Protein 3UJC (pdb70)

Foldseek 3Di:
DLLCVCCVPCNPPVNLVLCCLLCHPLDNFFNHPVVLCVLCVPPDDALDFEEEEEQCFLPSNVVVCCVVHVAQYEYEHQHPVRLVNNVVVDDPDPRYHYYHDDLLPDDDAFQAGQEYEYGAHCQLDDPVVLLSNLLRVLRNHHQNHKYKYKHKAFDPPVPDDPVRVVVCVVSNTDHHHQVVSLVSNVVSVWAPKDKDFCLVVSLVSLVVSLVSCVVCVVVVCVVDNVVSSVVVNVVSVVSNVCSVVRRIIMMIIMTGSD

Organism: Plasmodium falciparum (isolate 3D7) (NCBI:txid36329)

CATH classification: 3.40.50.150

B-factor: mean 16.26, std 9.59, range [6.17, 52.1]

InterPro domains:
  IPR029063 S-adenosyl-L-methionine-dependent methyltransferase superfamily [G3DSA:3.40.50.150] (1-266)
  IPR029063 S-adenosyl-L-methionine-dependent methyltransferase superfamily [SSF53335] (21-265)
  IPR041698 Methyltransferase domain 25 [PF13649] (59-153)

Radius of gyration: 17.56 Å; Cα contacts (8 Å, |Δi|>4): 506; chains: 1; bounding box: 39×44×43 Å

Sequence (258 aa):
SDKTFLENNQYTDEGVKVYEFIFGENYISSGGLEATKKIILSDIELNENSKVLDIGSSGLGGGCMYINEKYGAHHTHGIIDICSSNIIVNMANERVVSSGNNKIIFEANDILTKEFPENNFDLIYSRDAILALLSLENKNNKKLFQKCYKKWLKPTGTLLIITDYCATEKENWDDEFKEYVKQRKYTLITVEEEYADILTTACNNFKNVVSSKDLSDYWNQQLLEVEHKYLHENKEEFLKKLFSEKKFISSLDDGWSSRKIKKDSKRKMMQRWGYFKATKN

Structure (mmCIF, N/CA/C/O backbone):
data_3UJC
#
_entry.id   3UJC
#
_cell.length_a   89.302
_cell.length_b   44.193
_cell.length_c   76.949
_cell.angle_alpha   90.00
_cell.angle_beta   108.80
_cell.angle_gamma   90.00
#
_symmetry.space_group_name_H-M   'C 1 2 1'
#
loop_
_entity.id
_entity.type
_entity.pdbx_description
1 polymer 'Phosphoethanolamine N-methyltransferase'
2 non-polymer PHOSPHOCHOLINE
3 water water
#
loop_
_atom_site.group_PDB
_atom_site.id
_atom_site.type_symbol
_atom_site.label_atom_id
_atom_site.label_alt_id
_atom_site.label_comp_id
_atom_site.label_asym_id
_atom_site.label_entity_id
_atom_site.label_seq_id
_atom_site.pdbx_PDB_ins_code
_atom_site.Cartn_x
_atom_site.Cartn_y
_atom_site.Cartn_z
_atom_site.occupancy
_atom_site.B_iso_or_equiv
_atom_site.auth_seq_id
_atom_site.auth_comp_id
_atom_site.auth_asym_id
_atom_site.auth_atom_id
_atom_site.pdbx_PDB_model_num
ATOM 1 N N . SER A 1 9 ? 35.182 5.028 20.817 1.00 35.01 9 SER A N 1
ATOM 2 C CA . SER A 1 9 ? 34.980 6.430 21.152 1.00 32.27 9 SER A CA 1
ATOM 3 C C . SER A 1 9 ? 33.507 6.810 21.046 1.00 29.30 9 SER A C 1
ATOM 4 O O . SER A 1 9 ? 32.692 6.057 20.507 1.00 24.85 9 SER A O 1
ATOM 7 N N . ASP A 1 10 ? 33.173 7.990 21.560 1.00 31.96 10 ASP A N 1
ATOM 8 C CA . ASP A 1 10 ? 31.809 8.505 21.494 1.00 28.13 10 ASP A CA 1
ATOM 9 C C . ASP A 1 10 ? 31.424 8.786 20.042 1.00 19.19 10 ASP A C 1
ATOM 10 O O . ASP A 1 10 ? 30.311 8.482 19.605 1.00 17.63 10 ASP A O 1
ATOM 15 N N . LYS A 1 11 ? 32.359 9.374 19.304 1.00 17.30 11 LYS A N 1
ATOM 16 C CA . LYS A 1 11 ? 32.179 9.639 17.886 1.00 18.04 11 LYS A CA 1
ATOM 17 C C . LYS A 1 11 ? 31.782 8.363 17.138 1.00 16.69 11 LYS A C 1
ATOM 18 O O . LYS A 1 11 ? 30.809 8.350 16.377 1.00 16.97 11 LYS A O 1
ATOM 24 N N . THR A 1 12 ? 32.527 7.287 17.368 1.00 16.92 12 THR A N 1
ATOM 25 C CA . THR A 1 12 ? 32.260 6.019 16.699 1.00 17.93 12 THR A CA 1
ATOM 26 C C . THR A 1 12 ? 30.895 5.458 17.097 1.00 16.60 12 THR A C 1
ATOM 27 O O . THR A 1 12 ? 30.137 4.987 16.249 1.00 16.92 12 THR A O 1
ATOM 31 N N . PHE A 1 13 ? 30.587 5.519 18.388 1.00 16.48 13 PHE A N 1
ATOM 32 C CA . PHE A 1 13 ? 29.292 5.073 18.885 1.00 14.83 13 PHE A CA 1
ATOM 33 C C . PHE A 1 13 ? 28.137 5.791 18.185 1.00 13.60 13 PHE A C 1
ATOM 34 O O . PHE A 1 13 ? 27.167 5.162 17.752 1.00 16.15 13 PHE A O 1
ATOM 42 N N . LEU A 1 14 ? 28.240 7.109 18.066 1.00 14.98 14 LEU A N 1
ATOM 43 C CA . LEU A 1 14 ? 27.166 7.888 17.458 1.00 14.68 14 LEU A CA 1
ATOM 44 C C . LEU A 1 14 ? 27.047 7.607 15.955 1.00 14.01 14 LEU A C 1
ATOM 45 O O . LEU A 1 14 ? 25.947 7.397 15.435 1.00 14.27 14 LEU A O 1
ATOM 50 N N . GLU A 1 15 ? 28.181 7.589 15.261 1.00 14.50 15 GLU A N 1
ATOM 51 C CA . GLU A 1 15 ? 28.187 7.398 13.812 1.00 14.55 15 GLU A CA 1
ATOM 52 C C . GLU A 1 15 ? 27.738 6.004 13.388 1.00 15.78 15 GLU A C 1
ATOM 53 O O . GLU A 1 15 ? 27.234 5.820 12.280 1.00 18.58 15 GLU A O 1
ATOM 59 N N . ASN A 1 16 ? 27.925 5.021 14.265 1.00 14.76 16 ASN A N 1
ATOM 60 C CA . ASN A 1 16 ? 27.672 3.626 13.914 1.00 16.80 16 ASN A CA 1
ATOM 61 C C . ASN A 1 16 ? 26.332 3.110 14.400 1.00 14.67 16 ASN A C 1
ATOM 62 O O . ASN A 1 16 ? 25.974 1.957 14.135 1.00 15.32 16 ASN A O 1
ATOM 67 N N . ASN A 1 17 ? 25.593 3.938 15.151 1.00 14.92 17 ASN A N 1
ATOM 68 C CA . ASN A 1 17 ? 24.326 3.532 15.728 1.00 14.15 17 ASN A CA 1
ATOM 69 C C . ASN A 1 17 ? 23.220 4.557 15.483 1.00 12.17 17 ASN A C 1
ATOM 70 O O . ASN A 1 17 ? 22.595 4.519 14.500 1.00 13.39 17 ASN A O 1
ATOM 75 N N . GLN A 1 18 ? 23.028 5.469 16.422 1.00 10.59 18 GLN A N 1
ATOM 76 C CA . GLN A 1 18 ? 21.931 6.422 16.326 1.00 10.64 18 GLN A CA 1
ATOM 77 C C . GLN A 1 18 ? 22.044 7.291 15.075 1.00 9.64 18 GLN A C 1
ATOM 78 O O . GLN A 1 18 ? 21.038 7.619 14.445 1.00 10.66 18 GLN A O 1
ATOM 84 N N . TYR A 1 19 ? 23.268 7.645 14.707 1.00 9.81 19 TYR A N 1
ATOM 85 C CA . TYR A 1 19 ? 23.475 8.590 13.620 1.00 10.38 19 TYR A CA 1
ATOM 86 C C . TYR A 1 19 ? 24.262 8.007 12.455 1.00 11.20 19 TYR A C 1
ATOM 87 O O . TYR A 1 19 ? 25.142 8.662 11.900 1.00 12.45 19 TYR A O 1
ATOM 96 N N . THR A 1 20 ? 23.935 6.774 12.081 1.00 12.18 20 THR A N 1
ATOM 97 C CA . THR A 1 20 ? 24.358 6.274 10.779 1.00 13.47 20 THR A CA 1
ATOM 98 C C . THR A 1 20 ? 23.736 7.185 9.716 1.00 12.44 20 THR A C 1
ATOM 99 O O . THR A 1 20 ? 22.791 7.924 10.001 1.00 11.52 20 THR A O 1
ATOM 103 N N . ASP A 1 21 ? 24.247 7.129 8.490 1.00 13.88 21 ASP A N 1
ATOM 104 C CA . ASP A 1 21 ? 23.663 7.913 7.410 1.00 15.34 21 ASP A CA 1
ATOM 105 C C . ASP A 1 21 ? 22.159 7.679 7.321 1.00 13.47 21 ASP A C 1
ATOM 106 O O . ASP A 1 21 ? 21.378 8.622 7.227 1.00 13.03 21 ASP A O 1
ATOM 111 N N . GLU A 1 22 ? 21.755 6.415 7.343 1.00 13.68 22 GLU A N 1
ATOM 112 C CA . GLU A 1 22 ? 20.341 6.083 7.222 1.00 13.25 22 GLU A CA 1
ATOM 113 C C . GLU A 1 22 ? 19.554 6.591 8.433 1.00 11.87 22 GLU A C 1
ATOM 114 O O . GLU A 1 22 ? 18.443 7.099 8.285 1.00 11.58 22 GLU A O 1
ATOM 120 N N . GLY A 1 23 ? 20.127 6.457 9.629 1.00 10.90 23 GLY A N 1
ATOM 121 C CA . GLY A 1 23 ? 19.458 6.913 10.836 1.00 11.18 23 GLY A CA 1
ATOM 122 C C . GLY A 1 23 ? 19.181 8.401 10.751 1.00 9.77 23 GLY A C 1
ATOM 123 O O . GLY A 1 23 ? 18.105 8.881 11.132 1.00 9.48 23 GLY A O 1
ATOM 124 N N . VAL A 1 24 ? 20.156 9.142 10.233 1.00 10.26 24 VAL A N 1
ATOM 125 C CA . VAL A 1 24 ? 20.007 10.576 10.053 1.00 10.32 24 VAL A CA 1
ATOM 126 C C . VAL A 1 24 ? 18.906 10.893 9.039 1.00 9.95 24 VAL A C 1
ATOM 127 O O . VAL A 1 24 ? 18.086 11.772 9.283 1.00 9.70 24 VAL A O 1
ATOM 131 N N . LYS A 1 25 ? 18.868 10.170 7.917 1.00 9.72 25 LYS A N 1
ATOM 132 C CA . LYS A 1 25 ? 17.822 10.401 6.915 1.00 11.00 25 LYS A CA 1
ATOM 133 C C . LYS A 1 25 ? 16.428 10.072 7.444 1.00 8.87 25 LYS A C 1
ATOM 134 O O . LYS A 1 25 ? 15.462 10.764 7.129 1.00 9.99 25 LYS A O 1
ATOM 140 N N . VAL A 1 26 ? 16.323 9.012 8.237 1.00 9.94 26 VAL A N 1
ATOM 141 C CA . VAL A 1 26 ? 15.051 8.667 8.864 1.00 9.27 26 VAL A CA 1
ATOM 142 C C . VAL A 1 26 ? 14.581 9.797 9.781 1.00 9.73 26 VAL A C 1
ATOM 143 O O . VAL A 1 26 ? 13.430 10.226 9.730 1.00 9.60 26 VAL A O 1
ATOM 147 N N . TYR A 1 27 ? 15.488 10.300 10.606 1.00 9.11 27 TYR A N 1
ATOM 148 C CA . TYR A 1 27 ? 15.148 11.417 11.472 1.00 9.66 27 TYR A CA 1
ATOM 149 C C . TYR A 1 27 ? 14.738 12.653 10.651 1.00 9.41 27 TYR A C 1
ATOM 150 O O . TYR A 1 27 ? 13.763 13.334 10.981 1.00 10.10 27 TYR A O 1
ATOM 159 N N . GLU A 1 28 ? 15.488 12.954 9.594 1.00 9.70 28 GLU A N 1
ATOM 160 C CA . GLU A 1 28 ? 15.165 14.106 8.756 1.00 9.86 28 GLU A CA 1
ATOM 161 C C . GLU A 1 28 ? 13.765 13.980 8.151 1.00 10.04 28 GLU A C 1
ATOM 162 O O . GLU A 1 28 ? 13.044 14.967 8.011 1.00 10.41 28 GLU A O 1
ATOM 168 N N . PHE A 1 29 ? 13.378 12.764 7.782 1.00 9.21 29 PHE A N 1
ATOM 169 C CA . PHE A 1 29 ? 12.048 12.553 7.221 1.00 9.80 29 PHE A CA 1
ATOM 170 C C . PHE A 1 29 ? 10.970 13.074 8.171 1.00 9.78 29 PHE A C 1
ATOM 171 O O . PHE A 1 29 ? 10.017 13.723 7.744 1.00 10.86 29 PHE A O 1
ATOM 179 N N . ILE A 1 30 ? 11.108 12.770 9.460 1.00 9.21 30 ILE A N 1
ATOM 180 C CA . ILE A 1 30 ? 10.061 13.121 10.419 1.00 10.15 30 ILE A CA 1
ATOM 181 C C . ILE A 1 30 ? 10.211 14.540 10.993 1.00 8.75 30 ILE A C 1
ATOM 182 O O . ILE A 1 30 ? 9.210 15.230 11.201 1.00 10.96 30 ILE A O 1
ATOM 187 N N . PHE A 1 31 ? 11.441 14.982 11.232 1.00 9.07 31 PHE A N 1
ATOM 188 C CA . PHE A 1 31 ? 11.649 16.326 11.773 1.00 9.48 31 PHE A CA 1
ATOM 189 C C . PHE A 1 31 ? 11.499 17.414 10.718 1.00 10.84 31 PHE A C 1
ATOM 190 O O . PHE A 1 31 ? 11.081 18.527 11.028 1.00 11.97 31 PHE A O 1
ATOM 198 N N . GLY A 1 32 ? 11.858 17.096 9.479 1.00 10.65 32 GLY A N 1
ATOM 199 C CA . GLY A 1 32 ? 11.775 18.057 8.396 1.00 12.05 32 GLY A CA 1
ATOM 200 C C . GLY A 1 32 ? 13.126 18.311 7.762 1.00 10.69 32 GLY A C 1
ATOM 201 O O . GLY A 1 32 ? 14.171 18.114 8.389 1.00 10.71 32 GLY A O 1
ATOM 202 N N . GLU A 1 33 ? 13.098 18.761 6.512 1.00 12.30 33 GLU A N 1
ATOM 203 C CA . GLU A 1 33 ? 14.310 18.989 5.732 1.00 12.44 33 GLU A CA 1
ATOM 204 C C . GLU A 1 33 ? 15.356 19.804 6.491 1.00 10.05 33 GLU A C 1
ATOM 205 O O . GLU A 1 33 ? 15.064 20.893 6.994 1.00 11.32 33 GLU A O 1
ATOM 211 N N . ASN A 1 34 ? 16.571 19.261 6.563 1.00 10.65 34 ASN A N 1
ATOM 212 C CA . ASN A 1 34 ? 17.714 19.914 7.205 1.00 9.87 34 ASN A CA 1
ATOM 213 C C . ASN A 1 34 ? 17.706 19.878 8.730 1.00 9.31 34 ASN A C 1
ATOM 214 O O . ASN A 1 34 ? 18.540 20.533 9.359 1.00 9.32 34 ASN A O 1
ATOM 219 N N . TYR A 1 35 ? 16.813 19.087 9.322 1.00 9.54 35 TYR A N 1
ATOM 220 C CA . TYR A 1 35 ? 16.718 19.026 10.780 1.00 9.53 35 TYR A CA 1
ATOM 221 C C . TYR A 1 35 ? 16.768 17.620 11.338 1.00 8.83 35 TYR A C 1
ATOM 222 O O . TYR A 1 35 ? 16.138 16.704 10.804 1.00 9.68 35 TYR A O 1
ATOM 231 N N . ILE A 1 36 ? 17.489 17.469 12.447 1.00 8.57 36 ILE A N 1
ATOM 232 C CA . ILE A 1 36 ? 17.332 16.297 13.307 1.00 8.65 36 ILE A CA 1
ATOM 233 C C . ILE A 1 36 ? 16.956 16.715 14.735 1.00 8.44 36 ILE A C 1
ATOM 234 O O . ILE A 1 36 ? 16.964 15.897 15.652 1.00 8.95 36 ILE A O 1
ATOM 239 N N . SER A 1 37 ? 16.604 17.989 14.903 1.00 8.88 37 SER A N 1
ATOM 240 C CA . SER A 1 37 ? 16.176 18.540 16.189 1.00 8.83 37 SER A CA 1
ATOM 241 C C . SER A 1 37 ? 14.654 18.646 16.302 1.00 8.61 37 SER A C 1
ATOM 242 O O . SER A 1 37 ? 13.943 18.793 15.293 1.00 8.92 37 SER A O 1
ATOM 245 N N . SER A 1 38 ? 14.156 18.589 17.536 1.00 8.65 38 SER A N 1
ATOM 246 C CA . SER A 1 38 ? 12.713 18.545 17.796 1.00 8.92 38 SER A CA 1
ATOM 247 C C . SER A 1 38 ? 11.983 19.692 17.117 1.00 8.24 38 SER A C 1
ATOM 248 O O . SER A 1 38 ? 12.405 20.846 17.221 1.00 8.99 38 SER A O 1
ATOM 251 N N . GLY A 1 39 ? 10.880 19.380 16.446 1.00 8.57 39 GLY A N 1
ATOM 252 C CA . GLY A 1 39 ? 10.037 20.409 15.863 1.00 9.84 39 GLY A CA 1
ATOM 253 C C . GLY A 1 39 ? 10.563 21.089 14.607 1.00 9.38 39 GLY A C 1
ATOM 254 O O . GLY A 1 39 ? 9.920 21.997 14.089 1.00 10.65 39 GLY A O 1
ATOM 255 N N . GLY A 1 40 ? 11.727 20.661 14.123 1.00 9.60 40 GLY A N 1
ATOM 256 C CA . GLY A 1 40 ? 12.279 21.149 12.866 1.00 10.16 40 GLY A CA 1
ATOM 257 C C . GLY A 1 40 ? 12.216 22.658 12.713 1.00 10.73 40 GLY A C 1
ATOM 258 O O . GLY A 1 40 ? 12.597 23.406 13.609 1.00 9.74 40 GLY A O 1
ATOM 259 N N . LEU A 1 41 ? 11.717 23.104 11.566 1.00 9.79 41 LEU A N 1
ATOM 260 C CA . LEU A 1 41 ? 11.691 24.513 11.214 1.00 11.31 41 LEU A CA 1
ATOM 261 C C . LEU A 1 41 ? 10.765 25.316 12.122 1.00 10.99 41 LEU A C 1
ATOM 262 O O . LEU A 1 41 ? 11.104 26.416 12.563 1.00 10.93 41 LEU A O 1
ATOM 267 N N . GLU A 1 42 ? 9.576 24.786 12.368 1.00 10.75 42 GLU A N 1
ATOM 268 C CA . GLU A 1 42 ? 8.594 25.525 13.148 1.00 13.26 42 GLU A CA 1
ATOM 269 C C . GLU A 1 42 ? 9.068 25.827 14.568 1.00 11.98 42 GLU A C 1
ATOM 270 O O . GLU A 1 42 ? 8.887 26.942 15.059 1.00 13.10 42 GLU A O 1
ATOM 276 N N . ALA A 1 43 ? 9.680 24.846 15.229 1.00 11.69 43 ALA A N 1
ATOM 277 C CA . ALA A 1 43 ? 10.193 25.086 16.575 1.00 11.58 43 ALA A CA 1
ATOM 278 C C . ALA A 1 43 ? 11.343 26.088 16.526 1.00 10.54 43 ALA A C 1
ATOM 279 O O . ALA A 1 43 ? 11.483 26.925 17.415 1.00 11.27 43 ALA A O 1
ATOM 281 N N . THR A 1 44 ? 12.156 26.014 15.475 1.00 9.93 44 THR A N 1
ATOM 282 C CA . THR A 1 44 ? 13.249 26.963 15.297 1.00 9.54 44 THR A CA 1
ATOM 283 C C . THR A 1 44 ? 12.725 28.401 15.227 1.00 9.08 44 THR A C 1
ATOM 284 O O . THR A 1 44 ? 13.246 29.301 15.894 1.00 9.63 44 THR A O 1
ATOM 288 N N . LYS A 1 45 ? 11.676 28.620 14.442 1.00 10.08 45 LYS A N 1
ATOM 289 C CA . LYS A 1 45 ? 11.092 29.951 14.340 1.00 11.21 45 LYS A CA 1
ATOM 290 C C . LYS A 1 45 ? 10.642 30.451 15.709 1.00 11.80 45 LYS A C 1
ATOM 291 O O . LYS A 1 45 ? 10.878 31.605 16.071 1.00 12.07 45 LYS A O 1
ATOM 297 N N . LYS A 1 46 ? 9.987 29.580 16.470 1.00 10.43 46 LYS A N 1
ATOM 298 C CA . LYS A 1 46 ? 9.456 29.966 17.772 1.00 11.75 46 LYS A CA 1
ATOM 299 C C . LYS A 1 46 ? 10.573 30.266 18.776 1.00 11.11 46 LYS A C 1
ATOM 300 O O . LYS A 1 46 ? 10.531 31.262 19.506 1.00 12.29 46 LYS A O 1
ATOM 306 N N . ILE A 1 47 ? 11.579 29.398 18.798 1.00 10.35 47 ILE A N 1
ATOM 307 C CA A ILE A 1 47 ? 12.677 29.507 19.748 0.62 10.85 47 ILE A CA 1
ATOM 308 C CA B ILE A 1 47 ? 12.683 29.507 19.746 0.38 11.22 47 ILE A CA 1
ATOM 309 C C . ILE A 1 47 ? 13.496 30.778 19.509 1.00 10.77 47 ILE A C 1
ATOM 310 O O . ILE A 1 47 ? 14.022 31.372 20.445 1.00 11.76 47 ILE A O 1
ATOM 319 N N . LEU A 1 48 ? 13.584 31.205 18.254 1.00 10.42 48 LEU A N 1
ATOM 320 C CA . LEU A 1 48 ? 14.349 32.405 17.914 1.00 10.40 48 LEU A CA 1
ATOM 321 C C . LEU A 1 48 ? 13.488 33.669 17.828 1.00 10.98 48 LEU A C 1
ATOM 322 O O . LEU A 1 48 ? 13.982 34.742 17.463 1.00 11.67 48 LEU A O 1
ATOM 327 N N . SER A 1 49 ? 12.211 33.549 18.177 1.00 12.22 49 SER A N 1
ATOM 328 C CA . SER A 1 49 ? 11.261 34.635 17.945 1.00 13.08 49 SER A CA 1
ATOM 329 C C . SER A 1 49 ? 11.580 35.913 18.717 1.00 13.64 49 SER A C 1
ATOM 330 O O . SER A 1 49 ? 11.210 37.001 18.279 1.00 17.17 49 SER A O 1
ATOM 333 N N . ASP A 1 50 ? 12.264 35.793 19.856 1.00 12.52 50 ASP A N 1
ATOM 334 C CA . ASP A 1 50 ? 12.607 36.972 20.660 1.00 12.72 50 ASP A CA 1
ATOM 335 C C . ASP A 1 50 ? 14.110 37.255 20.680 1.00 13.31 50 ASP A C 1
ATOM 336 O O . ASP A 1 50 ? 14.607 38.008 21.525 1.00 16.42 50 ASP A O 1
ATOM 341 N N . ILE A 1 51 ? 14.823 36.673 19.724 1.00 11.34 51 ILE A N 1
ATOM 342 C CA . ILE A 1 51 ? 16.267 36.834 19.640 1.00 11.29 51 ILE A CA 1
ATOM 343 C C . ILE A 1 51 ? 16.629 37.887 18.599 1.00 11.44 51 ILE A C 1
ATOM 344 O O . ILE A 1 51 ? 16.109 37.871 17.485 1.00 11.01 51 ILE A O 1
ATOM 349 N N . GLU A 1 52 ? 17.521 38.801 18.969 1.00 11.56 52 GLU A N 1
ATOM 350 C CA . GLU A 1 52 ? 17.960 39.853 18.062 1.00 12.14 52 GLU A CA 1
ATOM 351 C C . GLU A 1 52 ? 19.429 39.659 17.693 1.00 11.15 52 GLU A C 1
ATOM 352 O O . GLU A 1 52 ? 20.288 39.527 18.569 1.00 13.66 52 GLU A O 1
ATOM 358 N N . LEU A 1 53 ? 19.700 39.632 16.394 1.00 11.22 53 LEU A N 1
ATOM 359 C CA . LEU A 1 53 ? 21.053 39.531 15.859 1.00 11.16 53 LEU A CA 1
ATOM 360 C C . LEU A 1 53 ? 21.076 40.326 14.574 1.00 11.55 53 LEU A C 1
ATOM 361 O O . LEU A 1 53 ? 20.027 40.718 14.067 1.00 13.02 53 LEU A O 1
ATOM 366 N N . ASN A 1 54 ? 22.260 40.542 14.025 1.00 11.81 54 ASN A N 1
ATOM 367 C CA . ASN A 1 54 ? 22.343 41.167 12.712 1.00 12.39 54 ASN A CA 1
ATOM 368 C C . ASN A 1 54 ? 23.511 40.634 11.904 1.00 11.86 54 ASN A C 1
ATOM 369 O O . ASN A 1 54 ? 24.115 39.617 12.273 1.00 11.62 54 ASN A O 1
ATOM 374 N N . GLU A 1 55 ? 23.814 41.309 10.801 1.00 12.63 55 GLU A N 1
ATOM 375 C CA . GLU A 1 55 ? 24.785 40.807 9.843 1.00 13.06 55 GLU A CA 1
ATOM 376 C C . GLU A 1 55 ? 26.186 40.746 10.433 1.00 12.75 55 GLU A C 1
ATOM 377 O O . GLU A 1 55 ? 27.057 40.074 9.891 1.00 14.30 55 GLU A O 1
ATOM 383 N N . ASN A 1 56 ? 26.396 41.462 11.533 1.00 13.68 56 ASN A N 1
ATOM 384 C CA . ASN A 1 56 ? 27.689 41.490 12.205 1.00 14.57 56 ASN A CA 1
ATOM 385 C C . ASN A 1 56 ? 27.815 40.488 13.343 1.00 13.65 56 ASN A C 1
ATOM 386 O O . ASN A 1 56 ? 28.888 40.328 13.914 1.00 14.65 56 ASN A O 1
ATOM 391 N N . SER A 1 57 ? 26.722 39.806 13.672 1.00 11.86 57 SER A N 1
ATOM 392 C CA . SER A 1 57 ? 26.734 38.856 14.781 1.00 10.89 57 SER A CA 1
ATOM 393 C C . SER A 1 57 ? 27.489 37.584 14.453 1.00 10.76 57 SER A C 1
ATOM 394 O O . SER A 1 57 ? 27.526 37.151 13.299 1.00 11.66 57 SER A O 1
ATOM 397 N N . LYS A 1 58 ? 28.055 36.972 15.494 1.00 9.81 58 LYS A N 1
ATOM 398 C CA . LYS A 1 58 ? 28.719 35.680 15.383 1.00 9.53 58 LYS A CA 1
ATOM 399 C C . LYS A 1 58 ? 27.978 34.671 16.244 1.00 9.75 58 LYS A C 1
ATOM 400 O O . LYS A 1 58 ? 27.763 34.899 17.435 1.00 9.06 58 LYS A O 1
ATOM 406 N N . VAL A 1 59 ? 27.607 33.549 15.637 1.00 8.75 59 VAL A N 1
ATOM 407 C CA . VAL A 1 59 ? 26.816 32.531 16.304 1.00 8.86 59 VAL A CA 1
ATOM 408 C C . VAL A 1 59 ? 27.550 31.204 16.278 1.00 8.23 59 VAL A C 1
ATOM 409 O O . VAL A 1 59 ? 28.148 30.830 15.261 1.00 8.97 59 VAL A O 1
ATOM 413 N N . LEU A 1 60 ? 27.507 30.501 17.404 1.00 7.89 60 LEU A N 1
ATOM 414 C CA . LEU A 1 60 ? 27.986 29.127 17.490 1.00 8.22 60 LEU A CA 1
ATOM 415 C C . LEU A 1 60 ? 26.779 28.226 17.697 1.00 7.60 60 LEU A C 1
ATOM 416 O O . LEU A 1 60 ? 25.961 28.490 18.578 1.00 8.28 60 LEU A O 1
ATOM 421 N N . ASP A 1 61 ? 26.668 27.172 16.888 1.00 7.32 61 ASP A N 1
ATOM 422 C CA . ASP A 1 61 ? 25.615 26.167 17.037 1.00 8.14 61 ASP A CA 1
ATOM 423 C C . ASP A 1 61 ? 26.284 24.860 17.472 1.00 8.11 61 ASP A C 1
ATOM 424 O O . ASP A 1 61 ? 27.023 24.228 16.699 1.00 8.63 61 ASP A O 1
ATOM 429 N N . ILE A 1 62 ? 26.059 24.488 18.729 1.00 7.22 62 ILE A N 1
ATOM 430 C CA . ILE A 1 62 ? 26.617 23.255 19.285 1.00 7.87 62 ILE A CA 1
ATOM 431 C C . ILE A 1 62 ? 25.689 22.083 18.997 1.00 7.73 62 ILE A C 1
ATOM 432 O O . ILE A 1 62 ? 24.589 22.002 19.541 1.00 8.47 62 ILE A O 1
ATOM 437 N N . GLY A 1 63 ? 26.151 21.166 18.150 1.00 8.59 63 GLY A N 1
ATOM 438 C CA . GLY A 1 63 ? 25.337 20.056 17.673 1.00 9.43 63 GLY A CA 1
ATOM 439 C C . GLY A 1 63 ? 24.509 20.480 16.474 1.00 9.21 63 GLY A C 1
ATOM 440 O O . GLY A 1 63 ? 23.290 20.337 16.453 1.00 9.80 63 GLY A O 1
ATOM 441 N N . SER A 1 64 ? 25.189 20.983 15.451 1.00 8.98 64 SER A N 1
ATOM 442 C CA A SER A 1 64 ? 24.517 21.629 14.333 0.67 8.58 64 SER A CA 1
ATOM 443 C CA B SER A 1 64 ? 24.530 21.628 14.319 0.33 10.68 64 SER A CA 1
ATOM 444 C C . SER A 1 64 ? 23.786 20.668 13.388 1.00 9.13 64 SER A C 1
ATOM 445 O O . SER A 1 64 ? 22.972 21.094 12.572 1.00 10.14 64 SER A O 1
ATOM 450 N N . GLY A 1 65 ? 24.071 19.371 13.500 1.00 9.25 65 GLY A N 1
ATOM 451 C CA . GLY A 1 65 ? 23.320 18.366 12.765 1.00 10.00 65 GLY A CA 1
ATOM 452 C C . GLY A 1 65 ? 23.298 18.610 11.269 1.00 10.05 65 GLY A C 1
ATOM 453 O O . GLY A 1 65 ? 24.343 18.801 10.638 1.00 10.32 65 GLY A O 1
ATOM 454 N N . LEU A 1 66 ? 22.105 18.566 10.682 1.00 10.23 66 LEU A N 1
ATOM 455 C CA . LEU A 1 66 ? 21.976 18.734 9.240 1.00 9.93 66 LEU A CA 1
ATOM 456 C C . LEU A 1 66 ? 22.019 20.195 8.789 1.00 10.71 66 LEU A C 1
ATOM 457 O O . LEU A 1 66 ? 21.962 20.474 7.593 1.00 11.77 66 LEU A O 1
ATOM 462 N N . GLY A 1 67 ? 22.133 21.121 9.743 1.00 9.75 67 GLY A N 1
ATOM 463 C CA . GLY A 1 67 ? 22.453 22.498 9.426 1.00 9.39 67 GLY A CA 1
ATOM 464 C C . GLY A 1 67 ? 21.287 23.457 9.299 1.00 10.29 67 GLY A C 1
ATOM 465 O O . GLY A 1 67 ? 21.495 24.657 9.120 1.00 10.21 67 GLY A O 1
ATOM 466 N N . GLY A 1 68 ? 20.065 22.944 9.395 1.00 9.74 68 GLY A N 1
ATOM 467 C CA . GLY A 1 68 ? 18.880 23.776 9.276 1.00 10.84 68 GLY A CA 1
ATOM 468 C C . GLY A 1 68 ? 18.857 24.972 10.220 1.00 10.35 68 GLY A C 1
ATOM 469 O O . GLY A 1 68 ? 18.442 26.070 9.834 1.00 10.76 68 GLY A O 1
ATOM 470 N N . GLY A 1 69 ? 19.311 24.773 11.455 1.00 10.10 69 GLY A N 1
ATOM 471 C CA . GLY A 1 69 ? 19.353 25.857 12.426 1.00 11.43 69 GLY A CA 1
ATOM 472 C C . GLY A 1 69 ? 20.241 27.007 11.979 1.00 10.22 69 GLY A C 1
ATOM 473 O O . GLY A 1 69 ? 19.843 28.176 12.025 1.00 10.29 69 GLY A O 1
ATOM 474 N N . CYS A 1 70 ? 21.457 26.680 11.553 1.00 10.04 70 CYS A N 1
ATOM 475 C CA . CYS A 1 70 ? 22.377 27.694 11.054 1.00 10.81 70 CYS A CA 1
ATOM 476 C C . CYS A 1 70 ? 21.837 28.349 9.791 1.00 9.78 70 CYS A C 1
ATOM 477 O O . CYS A 1 70 ? 21.957 29.555 9.616 1.00 9.98 70 CYS A O 1
ATOM 480 N N . MET A 1 71 ? 21.247 27.557 8.901 1.00 9.47 71 MET A N 1
ATOM 481 C CA . MET A 1 71 ? 20.656 28.112 7.687 1.00 10.78 71 MET A CA 1
ATOM 482 C C . MET A 1 71 ? 19.588 29.141 8.037 1.00 9.91 71 MET A C 1
ATOM 483 O O . MET A 1 71 ? 19.524 30.214 7.440 1.00 10.82 71 MET A O 1
ATOM 488 N N . TYR A 1 72 ? 18.735 28.805 8.999 1.00 10.49 72 TYR A N 1
ATOM 489 C CA . TYR A 1 72 ? 17.666 29.713 9.395 1.00 10.16 72 TYR A CA 1
ATOM 490 C C . TYR A 1 72 ? 18.201 30.993 10.037 1.00 9.52 72 TYR A C 1
ATOM 491 O O . TYR A 1 72 ? 17.755 32.099 9.722 1.00 10.53 72 TYR A O 1
ATOM 500 N N . ILE A 1 73 ? 19.161 30.840 10.939 1.00 8.81 73 ILE A N 1
ATOM 501 C CA . ILE A 1 73 ? 19.743 31.997 11.613 1.00 9.18 73 ILE A CA 1
ATOM 502 C C . ILE A 1 73 ? 20.417 32.925 10.603 1.00 9.94 73 ILE A C 1
ATOM 503 O O . ILE A 1 73 ? 20.257 34.147 10.655 1.00 10.53 73 ILE A O 1
ATOM 508 N N . ASN A 1 74 ? 21.161 32.345 9.671 1.00 9.90 74 ASN A N 1
ATOM 509 C CA . ASN A 1 74 ? 21.802 33.165 8.654 1.00 10.49 74 ASN A CA 1
ATOM 510 C C . ASN A 1 74 ? 20.780 33.847 7.738 1.00 11.28 74 ASN A C 1
ATOM 511 O O . ASN A 1 74 ? 20.953 35.002 7.356 1.00 11.31 74 ASN A O 1
ATOM 516 N N . GLU A 1 75 ? 19.715 33.138 7.385 1.00 10.97 75 GLU A N 1
ATOM 517 C CA . GLU A 1 75 ? 18.664 33.714 6.556 1.00 11.77 75 GLU A CA 1
ATOM 518 C C . GLU A 1 75 ? 17.937 34.854 7.264 1.00 12.40 75 GLU A C 1
ATOM 519 O O . GLU A 1 75 ? 17.705 35.914 6.685 1.00 13.77 75 GLU A O 1
ATOM 525 N N . LYS A 1 76 ? 17.579 34.637 8.524 1.00 11.16 76 LYS A N 1
ATOM 526 C CA . LYS A 1 76 ? 16.767 35.602 9.247 1.00 12.25 76 LYS A CA 1
ATOM 527 C C . LYS A 1 76 ? 17.552 36.865 9.582 1.00 11.19 76 LYS A C 1
ATOM 528 O O . LYS A 1 76 ? 17.036 37.982 9.464 1.00 13.14 76 LYS A O 1
ATOM 534 N N . TYR A 1 77 ? 18.808 36.690 9.978 1.00 11.23 77 TYR A N 1
ATOM 535 C CA . TYR A 1 77 ? 19.583 37.800 10.525 1.00 11.75 77 TYR A CA 1
ATOM 536 C C . TYR A 1 77 ? 20.786 38.222 9.692 1.00 11.10 77 TYR A C 1
ATOM 537 O O . TYR A 1 77 ? 21.323 39.312 9.896 1.00 12.34 77 TYR A O 1
ATOM 546 N N . GLY A 1 78 ? 21.238 37.348 8.797 1.00 11.57 78 GLY A N 1
ATOM 547 C CA . GLY A 1 78 ? 22.453 37.593 8.040 1.00 12.56 78 GLY A CA 1
ATOM 548 C C . GLY A 1 78 ? 23.697 37.347 8.878 1.00 11.34 78 GLY A C 1
ATOM 549 O O . GLY A 1 78 ? 24.801 37.720 8.485 1.00 13.34 78 GLY A O 1
ATOM 550 N N . ALA A 1 79 ? 23.520 36.699 10.026 1.00 10.86 79 ALA A N 1
ATOM 551 C CA . ALA A 1 79 ? 24.617 36.473 10.956 1.00 11.99 79 ALA A CA 1
ATOM 552 C C . ALA A 1 79 ? 25.622 35.441 10.451 1.00 11.86 79 ALA A C 1
ATOM 553 O O . ALA A 1 79 ? 25.293 34.566 9.651 1.00 10.78 79 ALA A O 1
ATOM 555 N N . HIS A 1 80 ? 26.852 35.557 10.936 1.00 11.25 80 HIS A N 1
ATOM 556 C CA A HIS A 1 80 ? 27.864 34.523 10.763 0.56 12.06 80 HIS A CA 1
ATOM 557 C CA B HIS A 1 80 ? 27.833 34.505 10.730 0.44 12.47 80 HIS A CA 1
ATOM 558 C C . HIS A 1 80 ? 27.501 33.337 11.650 1.00 10.55 80 HIS A C 1
ATOM 559 O O . HIS A 1 80 ? 27.298 33.514 12.848 1.00 12.74 80 HIS A O 1
ATOM 572 N N . THR A 1 81 ? 27.421 32.140 11.077 1.00 10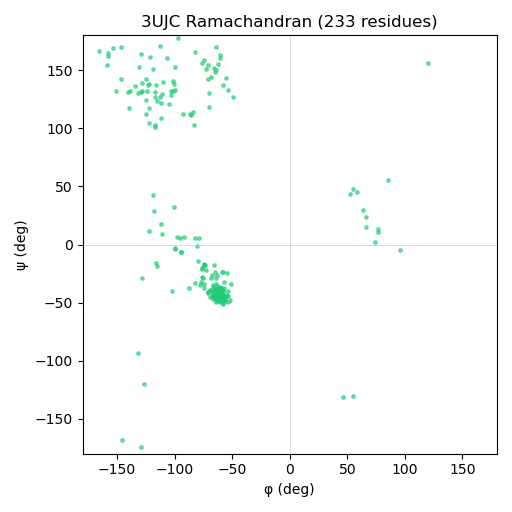.40 81 THR A N 1
ATOM 573 C CA . THR A 1 81 ? 27.083 30.947 11.852 1.00 10.09 81 THR A CA 1
ATOM 574 C C . THR A 1 81 ? 28.159 29.873 11.703 1.00 10.49 81 THR A C 1
ATOM 575 O O . THR A 1 81 ? 28.596 29.561 10.593 1.00 14.41 81 THR A O 1
ATOM 579 N N . HIS A 1 82 ? 28.582 29.322 12.833 1.00 9.99 82 HIS A N 1
ATOM 580 C CA . HIS A 1 82 ? 29.586 28.268 12.880 1.00 9.99 82 HIS A CA 1
ATOM 581 C C . HIS A 1 82 ? 28.950 27.113 13.640 1.00 9.86 82 HIS A C 1
ATOM 582 O O . HIS A 1 82 ? 28.650 27.234 14.831 1.00 9.59 82 HIS A O 1
ATOM 589 N N . GLY A 1 83 ? 28.691 26.015 12.937 1.00 8.64 83 GLY A N 1
ATOM 590 C CA . GLY A 1 83 ? 28.137 24.835 13.562 1.00 8.92 83 GLY A CA 1
ATOM 591 C C . GLY A 1 83 ? 29.209 23.792 13.819 1.00 9.77 83 GLY A C 1
ATOM 592 O O . GLY A 1 83 ? 30.095 23.569 12.984 1.00 11.26 83 GLY A O 1
ATOM 593 N N . ILE A 1 84 ? 29.144 23.171 14.992 1.00 9.81 84 ILE A N 1
ATOM 594 C CA A ILE A 1 84 ? 30.057 22.093 15.359 0.59 10.24 84 ILE A CA 1
ATOM 595 C CA B ILE A 1 84 ? 30.050 22.086 15.323 0.41 10.43 84 ILE A CA 1
ATOM 596 C C . ILE A 1 84 ? 29.241 20.841 15.636 1.00 8.57 84 ILE A C 1
ATOM 597 O O . ILE A 1 84 ? 28.229 20.895 16.348 1.00 9.52 84 ILE A O 1
ATOM 606 N N . ASP A 1 85 ? 29.678 19.714 15.094 1.00 9.21 85 ASP A N 1
ATOM 607 C CA . ASP A 1 85 ? 29.026 18.451 15.388 1.00 9.92 85 ASP A CA 1
ATOM 608 C C . ASP A 1 85 ? 30.118 17.389 15.383 1.00 9.39 85 ASP A C 1
ATOM 609 O O . ASP A 1 85 ? 31.061 17.469 14.595 1.00 10.17 85 ASP A O 1
ATOM 614 N N . ILE A 1 86 ? 30.022 16.418 16.281 1.00 10.72 86 ILE A N 1
ATOM 615 C CA . ILE A 1 86 ? 31.083 15.424 16.377 1.00 11.85 86 ILE A CA 1
ATOM 616 C C . ILE A 1 86 ? 31.011 14.393 15.251 1.00 12.06 86 ILE A C 1
ATOM 617 O O . ILE A 1 86 ? 32.015 13.764 14.918 1.00 14.51 86 ILE A O 1
ATOM 622 N N . CYS A 1 87 ? 29.837 14.245 14.631 1.00 12.06 87 CYS A N 1
ATOM 623 C CA . CYS A 1 87 ? 29.652 13.234 13.598 1.00 12.43 87 CYS A CA 1
ATOM 624 C C . CYS A 1 87 ? 30.081 13.749 12.235 1.00 12.22 87 CYS A C 1
ATOM 625 O O . CYS A 1 87 ? 29.462 14.577 11.676 1.00 13.17 87 CYS A O 1
ATOM 628 N N . SER A 1 88 ? 31.165 13.172 11.729 1.00 14.11 88 SER A N 1
ATOM 629 C CA A SER A 1 88 ? 31.727 13.587 10.449 0.63 14.90 88 SER A CA 1
ATOM 630 C CA B SER A 1 88 ? 31.720 13.609 10.457 0.37 15.63 88 SER A CA 1
ATOM 631 C C . SER A 1 88 ? 30.728 13.408 9.317 1.00 13.40 88 SER A C 1
ATOM 632 O O . SER A 1 88 ? 30.649 14.234 8.406 1.00 13.30 88 SER A O 1
ATOM 637 N N . ASN A 1 89 ? 29.983 12.307 9.365 1.00 14.52 89 ASN A N 1
ATOM 638 C CA . ASN A 1 89 ? 29.025 12.020 8.312 1.00 14.16 89 ASN A CA 1
ATOM 639 C C . ASN A 1 89 ? 27.912 13.058 8.240 1.00 13.61 89 ASN A C 1
ATOM 640 O O . ASN A 1 89 ? 27.526 13.471 7.147 1.00 14.26 89 ASN A O 1
ATOM 645 N N . ILE A 1 90 ? 27.398 13.480 9.394 1.00 13.31 90 ILE A N 1
ATOM 64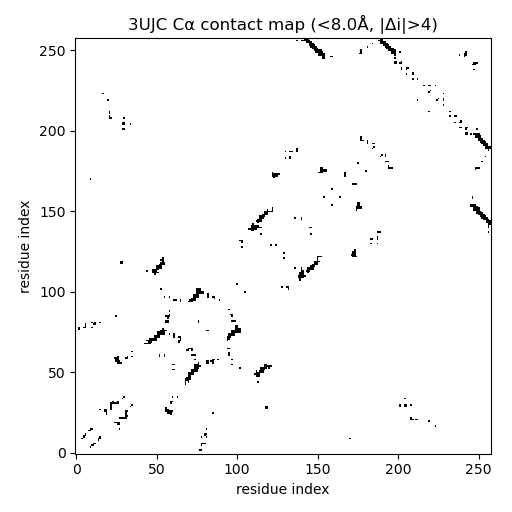6 C CA A ILE A 1 90 ? 26.333 14.474 9.413 0.47 12.57 90 ILE A CA 1
ATOM 647 C CA B ILE A 1 90 ? 26.337 14.481 9.432 0.53 12.44 90 ILE A CA 1
ATOM 648 C C . ILE A 1 90 ? 26.850 15.836 8.950 1.00 10.42 90 ILE A C 1
ATOM 649 O O . ILE A 1 90 ? 26.157 16.564 8.238 1.00 11.83 90 ILE A O 1
ATOM 658 N N . VAL A 1 91 ? 28.067 16.184 9.352 1.00 11.23 91 VAL A N 1
ATOM 659 C CA . VAL A 1 91 ? 28.669 17.434 8.904 1.00 10.63 91 VAL A CA 1
ATOM 660 C C . VAL A 1 91 ? 28.858 17.417 7.392 1.00 11.59 91 VAL A C 1
ATOM 661 O O . VAL A 1 91 ? 28.608 18.418 6.722 1.00 11.69 91 VAL A O 1
ATOM 665 N N . ASN A 1 92 ? 29.277 16.275 6.851 1.00 12.77 92 ASN A N 1
ATOM 666 C CA . ASN A 1 92 ? 29.400 16.137 5.405 1.00 14.83 92 ASN A CA 1
ATOM 667 C C . ASN A 1 92 ? 28.065 16.371 4.714 1.00 14.52 92 ASN A C 1
ATOM 668 O O . ASN A 1 92 ? 28.001 17.047 3.694 1.00 15.96 92 ASN A O 1
ATOM 673 N N . MET A 1 93 ? 26.998 15.824 5.289 1.00 12.68 93 MET A N 1
ATOM 674 C CA . MET A 1 93 ? 25.660 16.036 4.751 1.00 13.38 93 MET A CA 1
ATOM 675 C C . MET A 1 93 ? 25.257 17.510 4.814 1.00 14.44 93 MET A C 1
ATOM 676 O O . MET A 1 93 ? 24.713 18.055 3.853 1.00 16.53 93 MET A O 1
ATOM 681 N N . ALA A 1 94 ? 25.518 18.152 5.951 1.00 12.72 94 ALA A N 1
ATOM 682 C CA . ALA A 1 94 ? 25.190 19.567 6.108 1.00 13.54 94 ALA A CA 1
ATOM 683 C C . ALA A 1 94 ? 25.923 20.404 5.068 1.00 14.64 94 ALA A C 1
ATOM 684 O O . ALA A 1 94 ? 25.347 21.306 4.464 1.00 16.20 94 ALA A O 1
ATOM 686 N N . ASN A 1 95 ? 27.201 20.101 4.869 1.00 14.16 95 ASN A N 1
ATOM 687 C CA . ASN A 1 95 ? 28.013 20.854 3.920 1.00 15.64 95 ASN A CA 1
ATOM 688 C C . ASN A 1 95 ? 27.536 20.694 2.479 1.00 19.01 95 ASN A C 1
ATOM 689 O O . ASN A 1 95 ? 27.782 21.557 1.653 1.00 18.83 95 ASN A O 1
ATOM 694 N N . GLU A 1 96 ? 26.829 19.604 2.191 1.00 20.70 96 GLU A N 1
ATOM 695 C CA . GLU A 1 96 ? 26.253 19.386 0.862 1.00 24.84 96 GLU A CA 1
ATOM 696 C C . GLU A 1 96 ? 25.028 20.264 0.597 1.00 25.69 96 GLU A C 1
ATOM 697 O O . GLU A 1 96 ? 24.617 20.432 -0.553 1.00 29.89 96 GLU A O 1
ATOM 703 N N . ARG A 1 97 ? 24.442 20.817 1.654 1.00 22.90 97 ARG A N 1
ATOM 704 C CA . ARG A 1 97 ? 23.179 21.545 1.528 1.00 24.54 97 ARG A CA 1
ATOM 705 C C . ARG A 1 97 ? 23.345 23.057 1.478 1.00 19.96 97 ARG A C 1
ATOM 706 O O . ARG A 1 97 ? 22.369 23.793 1.329 1.00 24.30 97 ARG A O 1
ATOM 714 N N . VAL A 1 98 ? 24.582 23.514 1.609 1.00 18.69 98 VAL A N 1
ATOM 715 C CA A VAL A 1 98 ? 24.890 24.934 1.549 0.64 17.41 98 VAL A CA 1
ATOM 716 C CA B VAL A 1 98 ? 24.875 24.934 1.524 0.36 18.46 98 VAL A CA 1
ATOM 717 C C . VAL A 1 98 ? 26.048 25.158 0.584 1.00 16.99 98 VAL A C 1
ATOM 718 O O . VAL A 1 98 ? 27.049 24.444 0.631 1.00 21.34 98 VAL A O 1
ATOM 725 N N . SER A 1 99 ? 25.914 26.134 -0.296 1.00 15.83 99 SER A N 1
ATOM 726 C CA A SER A 1 99 ? 27.018 26.491 -1.175 0.66 15.89 99 SER A CA 1
ATOM 727 C CA B SER A 1 99 ? 27.006 26.490 -1.193 0.34 16.94 99 SER A CA 1
ATOM 728 C C . SER A 1 99 ? 27.041 27.993 -1.409 1.00 14.52 99 SER A C 1
ATOM 729 O O . SER A 1 99 ? 26.007 28.668 -1.312 1.00 16.32 99 SER A O 1
ATOM 734 N N . GLY A 1 100 ? 28.228 28.514 -1.699 1.00 14.57 100 GLY A N 1
ATOM 735 C CA . GLY A 1 100 ? 28.381 29.919 -2.017 1.00 14.44 100 GLY A CA 1
ATOM 736 C C . GLY A 1 100 ? 28.084 30.852 -0.865 1.00 15.44 100 GLY A C 1
ATOM 737 O O . GLY A 1 100 ? 27.926 32.049 -1.071 1.00 17.82 100 GLY A O 1
ATOM 738 N N . ASN A 1 101 ? 28.024 30.315 0.350 1.00 15.04 101 ASN A N 1
ATOM 739 C CA . ASN A 1 101 ? 27.713 31.139 1.512 1.00 13.32 101 ASN A CA 1
ATOM 740 C C . ASN A 1 101 ? 28.875 31.175 2.495 1.00 13.54 101 ASN A C 1
ATOM 741 O O . ASN A 1 101 ? 29.080 30.233 3.261 1.00 14.14 101 ASN A O 1
ATOM 746 N N . ASN A 1 102 ? 29.644 32.262 2.464 1.00 14.61 102 ASN A N 1
ATOM 747 C CA . ASN A 1 102 ? 30.833 32.358 3.309 1.00 17.04 102 ASN A CA 1
ATOM 748 C C . ASN 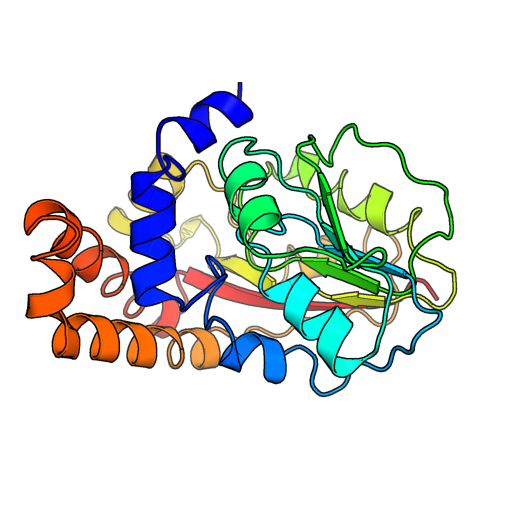A 1 102 ? 30.539 32.706 4.763 1.00 15.75 102 ASN A C 1
ATOM 749 O O . ASN A 1 102 ? 31.456 32.885 5.558 1.00 20.94 102 ASN A O 1
ATOM 754 N N . LYS A 1 103 ? 29.259 32.770 5.114 1.00 13.31 103 LYS A N 1
ATOM 755 C CA . LYS A 1 103 ? 28.874 33.064 6.486 1.00 13.32 103 LYS A CA 1
ATOM 756 C C . LYS A 1 103 ? 28.247 31.865 7.188 1.00 15.22 103 LYS A C 1
ATOM 757 O O . LYS A 1 103 ? 27.725 31.993 8.291 1.00 19.22 103 LYS A O 1
ATOM 763 N N . ILE A 1 104 ? 28.304 30.701 6.546 1.00 13.38 104 ILE A N 1
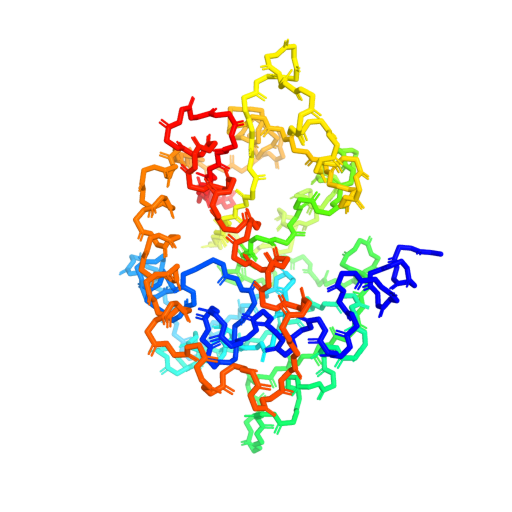ATOM 764 C CA . ILE A 1 104 ? 27.910 29.452 7.191 1.00 12.76 104 ILE A CA 1
ATOM 765 C C . ILE A 1 104 ? 29.066 28.466 7.106 1.00 14.68 104 ILE A C 1
ATOM 766 O O . ILE A 1 104 ? 29.578 28.179 6.021 1.00 17.69 104 ILE A O 1
ATOM 771 N N . ILE A 1 105 ? 29.484 27.967 8.262 1.00 12.52 105 ILE A N 1
ATOM 772 C CA . ILE A 1 105 ? 30.549 26.985 8.365 1.00 14.14 105 ILE A CA 1
ATOM 773 C C . ILE A 1 105 ? 30.042 25.833 9.212 1.00 10.78 105 ILE A C 1
ATOM 774 O O . ILE A 1 105 ? 29.481 26.063 10.278 1.00 11.77 105 ILE A O 1
ATOM 779 N N . PHE A 1 106 ? 30.234 24.604 8.736 1.00 10.25 106 PHE A N 1
ATOM 780 C CA . PHE A 1 106 ? 29.987 23.404 9.535 1.00 10.64 106 PHE A CA 1
ATOM 781 C C . PHE A 1 106 ? 31.292 22.661 9.715 1.00 11.58 106 PHE A C 1
ATOM 782 O O . PHE A 1 106 ? 32.013 22.418 8.746 1.00 17.03 106 PHE A O 1
ATOM 790 N N . GLU A 1 107 ? 31.585 22.289 10.951 1.00 10.25 107 GLU A N 1
ATOM 791 C CA . GLU A 1 107 ? 32.861 21.689 11.286 1.00 10.72 107 GLU A CA 1
ATOM 792 C C . GLU A 1 107 ? 32.643 20.440 12.127 1.00 9.95 107 GLU A C 1
ATOM 793 O O . GLU A 1 107 ? 31.898 20.463 13.113 1.00 10.56 107 GLU A O 1
ATOM 799 N N . ALA A 1 108 ? 33.284 19.345 11.725 1.00 10.21 108 ALA A N 1
ATOM 800 C CA . ALA A 1 108 ? 33.266 18.107 12.498 1.00 9.67 108 ALA A CA 1
ATOM 801 C C . ALA A 1 108 ? 34.344 18.194 13.570 1.00 11.04 108 ALA A C 1
ATOM 802 O O . ALA A 1 108 ? 35.535 18.267 13.262 1.00 12.78 108 ALA A O 1
ATOM 804 N N . ASN A 1 109 ? 33.935 18.230 14.829 1.00 10.29 109 ASN A N 1
ATOM 805 C CA . ASN A 1 109 ? 34.897 18.329 15.909 1.00 11.02 109 ASN A CA 1
ATOM 806 C C . ASN A 1 109 ? 34.201 17.991 17.213 1.00 11.07 109 ASN A C 1
ATOM 807 O O . ASN A 1 109 ? 32.967 17.932 17.269 1.00 10.79 109 ASN A O 1
ATOM 812 N N . ASP A 1 110 ? 35.006 17.767 18.245 1.00 11.06 110 ASP A N 1
ATOM 813 C CA . ASP A 1 110 ? 34.522 17.545 19.596 1.00 11.64 110 ASP A CA 1
ATOM 814 C C . ASP A 1 110 ? 34.487 18.894 20.311 1.00 11.30 110 ASP A C 1
ATOM 815 O O . ASP A 1 110 ? 35.530 19.492 20.561 1.00 11.74 110 ASP A O 1
ATOM 820 N N . ILE A 1 111 ? 33.292 19.379 20.630 1.00 11.13 111 ILE A N 1
ATOM 821 C CA . ILE A 1 111 ? 33.145 20.681 21.272 1.00 10.79 111 ILE A CA 1
ATOM 822 C C . ILE A 1 111 ? 33.898 20.767 22.607 1.00 11.28 111 ILE A C 1
ATOM 823 O O . ILE A 1 111 ? 34.255 21.858 23.051 1.00 11.98 111 ILE A O 1
ATOM 828 N N . LEU A 1 112 ? 34.151 19.619 23.234 1.00 11.01 112 LEU A N 1
ATOM 829 C CA . LEU A 1 112 ? 34.870 19.590 24.512 1.00 12.59 112 LEU A CA 1
ATOM 830 C C . LEU A 1 112 ? 36.368 19.859 24.375 1.00 13.73 112 LEU A C 1
ATOM 831 O O . LEU A 1 112 ? 37.033 20.182 25.361 1.00 14.62 112 LEU A O 1
ATOM 836 N N . THR A 1 113 ? 36.901 19.721 23.162 1.00 12.36 113 THR A N 1
ATOM 837 C CA . THR A 1 113 ? 38.316 20.014 22.933 1.00 15.27 113 THR A CA 1
ATOM 838 C C . THR A 1 113 ? 38.547 21.186 21.975 1.00 14.27 113 THR A C 1
ATOM 839 O O . THR A 1 113 ? 39.638 21.742 21.913 1.00 16.78 113 THR A O 1
ATOM 843 N N . LYS A 1 114 ? 37.511 21.567 21.241 1.00 13.50 114 LYS A N 1
ATOM 844 C CA . LYS A 1 114 ? 37.601 22.674 20.296 1.00 15.04 114 LYS A CA 1
ATOM 845 C C . LYS A 1 114 ? 38.016 23.956 21.008 1.00 16.33 114 LYS A C 1
ATOM 846 O O . LYS A 1 114 ? 37.517 24.268 22.089 1.00 16.92 114 LYS A O 1
ATOM 852 N N . GLU A 1 115 ? 38.923 24.709 20.400 1.00 15.12 115 GLU A N 1
ATOM 853 C CA . GLU A 1 115 ? 39.298 25.996 20.963 1.00 18.02 115 GLU A CA 1
ATOM 854 C C . GLU A 1 115 ? 38.632 27.161 20.238 1.00 15.83 115 GLU A C 1
ATOM 855 O O . GLU A 1 115 ? 38.620 27.210 19.009 1.00 17.30 115 GLU A O 1
ATOM 861 N N . PHE A 1 116 ? 38.057 28.072 21.021 1.00 13.97 116 PHE A N 1
ATOM 862 C CA . PHE A 1 116 ? 37.542 29.339 20.522 1.00 13.70 116 PHE A CA 1
ATOM 863 C C . PHE A 1 116 ? 38.081 30.441 21.416 1.00 15.46 116 PHE A C 1
ATOM 864 O O . PHE A 1 116 ? 38.354 30.209 22.587 1.00 15.02 116 PHE A O 1
ATOM 872 N N . PRO A 1 117 ? 38.223 31.656 20.872 1.00 17.21 117 PRO A N 1
ATOM 873 C CA . PRO A 1 117 ? 38.648 32.787 21.703 1.00 18.22 117 PRO A CA 1
ATOM 874 C C . PRO A 1 117 ? 37.605 33.131 22.762 1.00 15.01 117 PRO A C 1
ATOM 875 O O . PRO A 1 117 ? 36.409 32.893 22.575 1.00 14.54 117 PRO A O 1
ATOM 879 N N . GLU A 1 118 ? 38.062 33.690 23.875 1.00 13.21 118 GLU A N 1
ATOM 880 C CA . GLU A 1 118 ? 37.159 34.254 24.868 1.00 12.87 118 GLU A CA 1
ATOM 881 C C . GLU A 1 118 ? 36.412 35.429 24.235 1.00 12.34 118 GLU A C 1
ATOM 882 O O . GLU A 1 118 ? 36.946 36.106 23.349 1.00 14.29 118 GLU A O 1
ATOM 888 N N . ASN A 1 119 ? 35.185 35.676 24.683 1.00 11.86 119 ASN A N 1
ATOM 889 C CA . ASN A 1 119 ? 34.439 36.861 24.250 1.00 12.06 119 ASN A CA 1
ATOM 890 C C . ASN A 1 119 ? 34.252 36.904 22.739 1.00 13.84 119 ASN A C 1
ATOM 891 O O . ASN A 1 119 ? 34.416 37.952 22.107 1.00 15.00 119 ASN A O 1
ATOM 896 N N . ASN A 1 120 ? 33.872 35.762 22.176 1.00 11.86 120 ASN A N 1
ATOM 897 C CA . ASN A 1 120 ? 33.802 35.587 20.734 1.00 13.86 120 ASN A CA 1
ATOM 898 C C . ASN A 1 120 ? 32.400 35.653 20.121 1.00 13.24 120 ASN A C 1
ATOM 899 O O . ASN A 1 120 ? 32.225 36.205 19.037 1.00 15.96 120 ASN A O 1
ATOM 904 N N . PHE A 1 121 ? 31.412 35.075 20.795 1.00 10.33 121 PHE A N 1
ATOM 905 C CA . PHE A 1 121 ? 30.107 34.877 20.174 1.00 9.52 121 PHE A CA 1
ATOM 906 C C . PHE A 1 121 ? 29.003 35.761 20.744 1.00 9.79 121 PHE A C 1
ATOM 907 O O . PHE A 1 121 ? 28.905 35.953 21.958 1.00 10.35 121 PHE A O 1
ATOM 915 N N . ASP A 1 122 ? 28.154 36.271 19.859 1.00 8.63 122 ASP A N 1
ATOM 916 C CA . ASP A 1 122 ? 26.934 36.953 20.278 1.00 9.11 122 ASP A CA 1
ATOM 917 C C . ASP A 1 122 ? 25.864 35.990 20.766 1.00 8.23 122 ASP A C 1
ATOM 918 O O . ASP A 1 122 ? 25.088 36.326 21.664 1.00 9.38 122 ASP A O 1
ATOM 923 N N . LEU A 1 123 ? 25.821 34.807 20.159 1.00 9.02 123 LEU A N 1
ATOM 924 C CA . LEU A 1 123 ? 24.856 33.786 20.538 1.00 8.76 123 LEU A CA 1
ATOM 925 C C . LEU A 1 123 ? 25.532 32.431 20.509 1.00 7.26 123 LEU A C 1
ATOM 926 O O . LEU A 1 123 ? 26.212 32.099 19.538 1.00 8.03 123 LEU A O 1
ATOM 931 N N . ILE A 1 124 ? 25.354 31.662 21.580 1.00 7.10 124 ILE A N 1
ATOM 932 C CA . ILE A 1 124 ? 25.672 30.242 21.560 1.00 7.52 124 ILE A CA 1
ATOM 933 C C . ILE A 1 124 ? 24.348 29.507 21.662 1.00 6.86 124 ILE A C 1
ATOM 934 O O . ILE A 1 124 ? 23.578 29.721 22.606 1.00 7.74 124 ILE A O 1
ATOM 939 N N . TYR A 1 125 ? 24.094 28.673 20.657 1.00 6.75 125 TYR A N 1
ATOM 940 C CA . TYR A 1 125 ? 22.804 28.060 20.410 1.00 6.75 125 TYR A CA 1
ATOM 941 C C . TYR A 1 125 ? 22.999 26.558 20.398 1.00 6.76 125 TYR A C 1
ATOM 942 O O . TYR A 1 125 ? 23.973 26.062 19.830 1.00 8.06 125 TYR A O 1
ATOM 951 N N . SER A 1 126 ? 22.089 25.817 21.022 1.00 6.45 126 SER A N 1
ATOM 952 C CA . SER A 1 126 ? 22.179 24.358 20.970 1.00 7.03 126 SER A CA 1
ATOM 953 C C . SER A 1 126 ? 20.797 23.755 21.068 1.00 6.53 126 SER A C 1
ATOM 954 O O . SER A 1 126 ? 20.009 24.121 21.937 1.00 7.97 126 SER A O 1
ATOM 957 N N . ARG A 1 127 ? 20.518 22.819 20.172 1.00 6.81 127 ARG A N 1
ATOM 958 C CA . ARG A 1 127 ? 19.201 22.207 20.070 1.00 6.81 127 ARG A CA 1
ATOM 959 C C . ARG A 1 127 ? 19.284 20.694 20.232 1.00 7.26 127 ARG A C 1
ATOM 960 O O . ARG A 1 127 ? 19.692 19.989 19.305 1.00 7.91 127 ARG A O 1
ATOM 968 N N . ASP A 1 128 ? 18.878 20.203 21.404 1.00 6.89 128 ASP A N 1
ATOM 969 C CA . ASP A 1 128 ? 18.707 18.771 21.633 1.00 6.61 128 ASP A CA 1
ATOM 970 C C . ASP A 1 128 ? 19.973 17.978 21.312 1.00 7.25 128 ASP A C 1
ATOM 971 O O . ASP A 1 128 ? 19.906 16.930 20.663 1.00 7.45 128 ASP A O 1
ATOM 976 N N . ALA A 1 129 ? 21.110 18.466 21.816 1.00 6.91 129 ALA A N 1
ATOM 977 C CA . ALA A 1 129 ? 22.422 17.897 21.518 1.00 7.89 129 ALA A CA 1
ATOM 978 C C . ALA A 1 129 ? 23.228 17.591 22.784 1.00 7.80 129 ALA A C 1
ATOM 979 O O . ALA A 1 129 ? 24.068 16.695 22.789 1.00 8.29 129 ALA A O 1
ATOM 981 N N . ILE A 1 130 ? 22.992 18.338 23.858 1.00 6.86 130 ILE A N 1
ATOM 982 C CA . ILE A 1 130 ? 23.831 18.237 25.042 1.00 7.66 130 ILE A CA 1
ATOM 983 C C . ILE A 1 130 ? 23.468 17.007 25.904 1.00 7.48 130 ILE A C 1
ATOM 984 O O . ILE A 1 130 ? 24.264 16.561 26.734 1.00 7.54 130 ILE A O 1
ATOM 989 N N . LEU A 1 131 ? 22.308 16.413 25.629 1.00 7.62 131 LEU A N 1
ATOM 990 C CA . LEU A 1 131 ? 21.888 15.162 26.266 1.00 7.02 131 LEU A CA 1
ATOM 991 C C . LEU A 1 131 ? 22.913 14.027 26.115 1.00 7.53 131 LEU A C 1
ATOM 992 O O . LEU A 1 131 ? 22.939 13.085 26.916 1.00 8.43 131 LEU A O 1
ATOM 997 N N . ALA A 1 132 ? 23.746 14.091 25.078 1.00 7.37 132 ALA A N 1
ATOM 998 C CA . ALA A 1 132 ? 24.741 13.046 24.831 1.00 8.95 132 ALA A CA 1
ATOM 999 C C . ALA A 1 132 ? 25.918 13.126 25.797 1.00 9.21 132 ALA A C 1
ATOM 1000 O O . ALA A 1 132 ? 26.676 12.168 25.934 1.00 11.53 132 ALA A O 1
ATOM 1002 N N . LEU A 1 133 ? 26.084 14.267 26.458 1.00 7.76 133 LEU A N 1
ATOM 1003 C CA A LEU A 1 133 ? 27.230 14.485 27.334 0.46 9.02 133 LEU A CA 1
ATOM 1004 C CA B LEU A 1 133 ? 27.233 14.481 27.330 0.54 8.99 133 LEU A CA 1
ATOM 1005 C C . LEU A 1 133 ? 26.975 14.004 28.754 1.00 8.12 133 LEU A C 1
ATOM 1006 O O . LEU A 1 133 ? 25.883 14.185 29.297 1.00 8.93 133 LEU A O 1
ATOM 1015 N N . SER A 1 134 ? 28.000 13.416 29.361 1.00 8.44 134 SER A N 1
ATOM 1016 C CA . SER A 1 134 ? 27.936 13.073 30.777 1.00 8.88 134 SER A CA 1
ATOM 1017 C C . SER A 1 134 ? 27.723 14.340 31.599 1.00 8.51 134 SER A C 1
ATOM 1018 O O . SER A 1 134 ? 27.999 15.454 31.138 1.00 8.43 134 SER A O 1
ATOM 1021 N N . LEU A 1 135 ? 27.245 14.180 32.826 1.00 8.82 135 LEU A N 1
ATOM 1022 C CA . LEU A 1 135 ? 27.040 15.337 33.694 1.00 9.48 135 LEU A CA 1
ATOM 1023 C C . LEU A 1 135 ? 28.329 16.151 33.880 1.00 8.70 135 LEU A C 1
ATOM 1024 O O . LEU A 1 135 ? 28.318 17.390 33.810 1.00 9.45 135 LEU A O 1
ATOM 1029 N N . GLU A 1 136 ? 29.440 15.459 34.112 1.00 8.93 136 GLU A N 1
ATOM 1030 C CA . GLU A 1 136 ? 30.729 16.129 34.234 1.00 9.78 136 GLU A CA 1
ATOM 1031 C C . GLU A 1 136 ? 31.013 16.991 33.003 1.00 8.68 136 GLU A C 1
ATOM 1032 O O . GLU A 1 136 ? 31.482 18.131 33.106 1.00 9.97 136 GLU A O 1
ATOM 1038 N N . ASN A 1 137 ? 30.729 16.440 31.828 1.00 8.80 137 ASN A N 1
ATOM 1039 C CA . ASN A 1 137 ? 30.987 17.155 30.586 1.00 9.59 137 ASN A CA 1
ATOM 1040 C C . ASN A 1 137 ? 29.982 18.254 30.259 1.00 7.54 137 ASN A C 1
ATOM 1041 O O . ASN A 1 137 ? 30.352 19.229 29.619 1.00 8.64 137 ASN A O 1
ATOM 1046 N N . LYS A 1 138 ? 28.741 18.118 30.720 1.00 7.91 138 LYS A N 1
ATOM 1047 C CA . LYS A 1 138 ? 27.796 19.226 30.604 1.00 9.09 138 LYS A CA 1
ATOM 1048 C C . LYS A 1 138 ? 28.341 20.448 31.341 1.00 8.43 138 LYS A C 1
ATOM 1049 O O . LYS A 1 138 ? 28.327 21.566 30.824 1.00 8.62 138 LYS A O 1
ATOM 1055 N N . ASN A 1 139 ? 28.828 20.238 32.560 1.00 8.49 139 ASN A N 1
ATOM 1056 C CA A ASN A 1 139 ? 29.348 21.348 33.349 0.68 8.81 139 ASN A CA 1
ATOM 1057 C CA B ASN A 1 139 ? 29.368 21.332 33.352 0.32 9.50 139 ASN A CA 1
ATOM 1058 C C . ASN A 1 139 ? 30.574 21.952 32.670 1.00 8.73 139 ASN A C 1
ATOM 1059 O O . ASN A 1 139 ? 30.689 23.167 32.557 1.00 9.67 139 ASN A O 1
ATOM 1068 N N . LYS A 1 140 ? 31.484 21.101 32.212 1.00 9.58 140 LYS A N 1
ATOM 1069 C CA A LYS A 1 140 ? 32.659 21.586 31.501 0.66 9.70 140 LYS A CA 1
ATOM 1070 C CA B LYS A 1 140 ? 32.663 21.558 31.488 0.34 10.85 140 LYS A CA 1
ATOM 1071 C C . LYS A 1 140 ? 32.281 22.386 30.258 1.00 8.39 140 LYS A C 1
ATOM 1072 O O . LYS A 1 140 ? 32.873 23.434 29.987 1.00 8.97 140 LYS A O 1
ATOM 1083 N N . LEU A 1 141 ? 31.300 21.899 29.504 1.00 8.17 141 LEU A N 1
ATOM 1084 C CA . LEU A 1 141 ? 30.864 22.592 28.295 1.00 8.82 141 LEU A CA 1
ATOM 1085 C C . LEU A 1 141 ? 30.314 23.976 28.629 1.00 8.00 141 LEU A C 1
ATOM 1086 O O . LEU A 1 141 ? 30.640 24.961 27.967 1.00 8.31 141 LEU A O 1
ATOM 1091 N N . PHE A 1 142 ? 29.461 24.073 29.646 1.00 7.64 142 PHE A N 1
ATOM 1092 C CA . PHE A 1 142 ? 28.869 25.372 29.948 1.00 8.60 142 PHE A CA 1
ATOM 1093 C C . PHE A 1 142 ? 29.885 26.382 30.492 1.00 8.09 142 PHE A C 1
ATOM 1094 O O . PHE A 1 142 ? 29.750 27.580 30.250 1.00 8.87 142 PHE A O 1
ATOM 1102 N N . GLN A 1 143 ? 30.930 25.890 31.165 1.00 8.42 143 GLN A N 1
ATOM 1103 C CA . GLN A 1 143 ? 32.055 26.751 31.550 1.00 9.39 143 GLN A CA 1
ATOM 1104 C C . GLN A 1 143 ? 32.743 27.315 30.320 1.00 8.81 143 GLN A C 1
ATOM 1105 O O . GLN A 1 143 ? 33.100 28.492 30.282 1.00 10.28 143 GLN A O 1
ATOM 1111 N N . LYS A 1 144 ? 32.932 26.472 29.311 1.00 9.21 144 LYS A N 1
ATOM 1112 C CA . LYS A 1 144 ? 33.526 26.920 28.062 1.00 9.53 144 LYS A CA 1
ATOM 1113 C C . LYS A 1 144 ? 32.610 27.932 27.380 1.00 9.24 144 LYS A C 1
ATOM 1114 O O . LYS A 1 144 ? 33.092 28.961 26.896 1.00 9.67 144 LYS A O 1
ATOM 1120 N N . CYS A 1 145 ? 31.304 27.656 27.348 1.00 8.53 145 CYS A N 1
ATOM 1121 C CA . CYS A 1 145 ? 30.357 28.571 26.727 1.00 8.87 145 CYS A CA 1
ATOM 1122 C C . CYS A 1 145 ? 30.405 29.940 27.387 1.00 8.86 145 CYS A C 1
ATOM 1123 O O . CYS A 1 145 ? 30.335 30.960 26.708 1.00 8.68 145 CYS A O 1
ATOM 1126 N N . TYR A 1 146 ? 30.516 29.954 28.713 1.00 8.17 146 TYR A N 1
ATOM 1127 C CA . TYR A 1 146 ? 30.567 31.210 29.440 1.00 9.26 146 TYR A CA 1
ATOM 1128 C C . TYR A 1 146 ? 31.762 32.038 28.953 1.00 9.85 146 TYR A C 1
ATOM 1129 O O . TYR A 1 146 ? 31.625 33.226 28.638 1.00 9.89 146 TYR A O 1
ATOM 1138 N N . LYS A 1 147 ? 32.930 31.405 28.870 1.00 9.34 147 LYS A N 1
ATOM 1139 C CA A LYS A 1 147 ? 34.136 32.060 28.359 0.65 9.82 147 LYS A CA 1
ATOM 1140 C CA B LYS A 1 147 ? 34.119 32.079 28.372 0.35 10.64 147 LYS A CA 1
ATOM 1141 C C . LYS A 1 147 ? 33.946 32.576 26.936 1.00 9.67 147 LYS A C 1
ATOM 1142 O O . LYS A 1 147 ? 34.334 33.698 26.612 1.00 10.05 147 LYS A O 1
ATOM 1153 N N . TRP A 1 148 ? 33.375 31.728 26.082 1.00 9.21 148 TRP A N 1
ATOM 1154 C CA . TRP A 1 148 ? 33.296 32.009 24.649 1.00 9.86 148 TRP A CA 1
ATOM 1155 C C . TRP A 1 148 ? 32.287 33.095 24.301 1.00 8.89 148 TRP A C 1
ATOM 1156 O O . TRP A 1 148 ? 32.367 33.702 23.233 1.00 9.47 148 TRP A O 1
ATOM 1167 N N . LEU A 1 149 ? 31.319 33.324 25.179 1.00 8.97 149 LEU A N 1
ATOM 1168 C CA . LEU A 1 149 ? 30.340 34.370 24.922 1.00 9.50 149 LEU A CA 1
ATOM 1169 C C . LEU A 1 149 ? 30.957 35.756 25.055 1.00 10.63 149 LEU A C 1
ATOM 1170 O O . LEU A 1 149 ? 31.787 36.000 25.933 1.00 11.32 149 LEU A O 1
ATOM 1175 N N . LYS A 1 150 ? 30.540 36.673 24.180 1.00 10.70 150 LYS A N 1
ATOM 1176 C CA . LYS A 1 150 ? 30.809 38.095 24.403 1.00 11.08 150 LYS A CA 1
ATOM 1177 C C . LYS A 1 150 ? 30.119 38.566 25.688 1.00 11.79 150 LYS A C 1
ATOM 1178 O O . LYS A 1 150 ? 29.157 38.026 26.106 1.00 11.86 150 LYS A O 1
ATOM 1184 N N . PRO A 1 151 ? 30.678 39.632 26.273 1.00 12.95 151 PRO A N 1
ATOM 1185 C CA . PRO A 1 151 ? 30.024 40.201 27.457 1.00 13.86 151 PRO A CA 1
ATOM 1186 C C . PRO A 1 151 ? 28.534 40.465 27.219 1.00 12.20 151 PRO A C 1
ATOM 1187 O O . PRO A 1 151 ? 27.737 40.336 28.146 1.00 13.54 151 PRO A O 1
ATOM 1191 N N . THR A 1 152 ? 28.173 40.838 25.992 1.00 12.89 152 THR A N 1
ATOM 1192 C CA . THR A 1 152 ? 26.790 41.129 25.632 1.00 13.06 152 THR A CA 1
ATOM 1193 C C . THR A 1 152 ? 26.034 39.915 25.078 1.00 12.27 152 THR A C 1
ATOM 1194 O O . THR A 1 152 ? 24.896 40.050 24.639 1.00 13.06 152 THR A O 1
ATOM 1198 N N . GLY A 1 153 ? 26.652 38.738 25.119 1.00 11.24 153 GLY A N 1
ATOM 1199 C CA . GLY A 1 153 ? 26.111 37.568 24.449 1.00 11.78 153 GLY A CA 1
ATOM 1200 C C . GLY A 1 153 ? 25.032 36.816 25.211 1.00 10.77 153 GLY A C 1
ATOM 1201 O O . GLY A 1 153 ? 24.852 36.989 26.421 1.00 11.31 153 GLY A O 1
ATOM 1202 N N . THR A 1 154 ? 24.334 35.949 24.483 1.00 10.24 154 THR A N 1
ATOM 1203 C CA . THR A 1 154 ? 23.254 35.126 25.010 1.00 9.17 154 THR A CA 1
ATOM 1204 C C . THR A 1 154 ? 23.519 33.647 24.739 1.00 7.86 154 THR A C 1
ATOM 1205 O O . THR A 1 154 ? 24.038 33.281 23.680 1.00 8.74 154 THR A O 1
ATOM 1209 N N . LEU A 1 155 ? 23.157 32.816 25.713 1.00 8.15 155 LEU A N 1
ATOM 1210 C CA . LEU A 1 155 ? 23.139 31.364 25.597 1.00 8.08 155 LEU A CA 1
ATOM 1211 C C . LEU A 1 155 ? 21.687 30.935 25.414 1.00 7.54 155 LEU A C 1
ATOM 1212 O O . LEU A 1 155 ? 20.816 31.364 26.174 1.00 8.81 155 LEU A O 1
ATOM 1217 N N . LEU A 1 156 ? 21.424 30.079 24.430 1.00 7.21 156 LEU A N 1
ATOM 1218 C CA . LEU A 1 156 ? 20.058 29.653 24.128 1.00 6.79 156 LEU A CA 1
ATOM 1219 C C . LEU A 1 156 ? 20.067 28.164 23.799 1.00 7.32 156 LEU A C 1
ATOM 1220 O O . LEU A 1 156 ? 20.688 27.744 22.818 1.00 7.05 156 LEU A O 1
ATOM 1225 N N . ILE A 1 157 ? 19.368 27.382 24.620 1.00 6.62 157 ILE A N 1
ATOM 1226 C CA A ILE A 1 157 ? 19.454 25.928 24.595 0.70 7.37 157 ILE A CA 1
ATOM 1227 C CA B ILE A 1 157 ? 19.434 25.936 24.530 0.30 6.38 157 ILE A CA 1
ATOM 1228 C C . ILE A 1 157 ? 18.070 25.295 24.665 1.00 6.77 157 ILE A C 1
ATOM 1229 O O . ILE A 1 157 ? 17.236 25.733 25.466 1.00 8.16 157 ILE A O 1
ATOM 1238 N N . THR A 1 158 ? 17.844 24.249 23.875 1.00 6.68 158 THR A N 1
ATOM 1239 C CA . THR A 1 158 ? 16.820 23.273 24.260 1.00 7.42 158 THR A CA 1
ATOM 1240 C C . THR A 1 158 ? 17.524 21.941 24.440 1.00 6.50 158 THR A C 1
ATOM 1241 O O . THR A 1 158 ? 18.552 21.669 23.801 1.00 6.74 158 THR A O 1
ATOM 1245 N N . ASP A 1 159 ? 16.981 21.105 25.311 1.00 6.62 159 ASP A N 1
ATOM 1246 C CA . ASP A 1 159 ? 17.600 19.809 25.519 1.00 6.48 159 ASP A CA 1
ATOM 1247 C C . ASP A 1 159 ? 16.600 18.835 26.109 1.00 7.20 159 ASP A C 1
ATOM 1248 O O . ASP A 1 159 ? 15.638 19.232 26.782 1.00 7.12 159 ASP A O 1
ATOM 1253 N N . TYR A 1 160 ? 16.837 17.552 25.858 1.00 6.43 160 TYR A N 1
ATOM 1254 C CA . TYR A 1 160 ? 16.052 16.507 26.488 1.00 6.99 160 TYR A CA 1
ATOM 1255 C C . TYR A 1 160 ? 16.405 16.469 27.965 1.00 7.00 160 TYR A C 1
ATOM 1256 O O . TYR A 1 160 ? 17.587 16.427 28.329 1.00 7.43 160 TYR A O 1
ATOM 1265 N N . CYS A 1 161 ? 15.370 16.471 28.801 1.00 6.80 161 CYS A N 1
ATOM 1266 C CA . CYS A 1 161 ? 15.491 16.377 30.248 1.00 7.48 161 CYS A CA 1
ATOM 1267 C C . CYS A 1 161 ? 14.572 15.267 30.733 1.00 7.01 161 CYS A C 1
ATOM 1268 O O . CYS A 1 161 ? 13.951 14.565 29.931 1.00 7.03 161 CYS A O 1
ATOM 1271 N N . ALA A 1 162 ? 14.461 15.107 32.047 1.00 7.58 162 ALA A N 1
ATOM 1272 C CA . ALA A 1 162 ? 13.646 14.034 32.595 1.00 7.73 162 ALA A CA 1
ATOM 1273 C C . ALA A 1 162 ? 13.232 14.374 34.015 1.00 7.84 162 ALA A C 1
ATOM 1274 O O . ALA A 1 162 ? 13.803 15.260 34.657 1.00 9.94 162 ALA A O 1
ATOM 1276 N N . THR A 1 163 ? 12.238 13.642 34.502 1.00 7.80 163 THR A N 1
ATOM 1277 C CA . THR A 1 163 ? 11.930 13.611 35.921 1.00 9.02 163 THR A CA 1
ATOM 1278 C C . THR A 1 163 ? 13.126 12.995 36.656 1.00 9.70 163 THR A C 1
ATOM 1279 O O . THR A 1 163 ? 14.038 12.444 36.038 1.00 8.66 163 THR A O 1
ATOM 1283 N N . GLU A 1 164 ? 13.119 13.073 37.979 1.00 10.35 164 GLU A N 1
ATOM 1284 C CA . GLU A 1 164 ? 14.161 12.432 38.773 1.00 10.85 164 GLU A CA 1
ATOM 1285 C C . GLU A 1 164 ? 14.261 10.932 38.443 1.00 10.08 164 GLU A C 1
ATOM 1286 O O . GLU A 1 164 ? 13.245 10.257 38.217 1.00 9.55 164 GLU A O 1
ATOM 1292 N N . LYS A 1 165 ? 15.486 10.410 38.448 1.00 10.68 165 LYS A N 1
ATOM 1293 C CA . LYS A 1 165 ? 15.748 9.028 38.051 1.00 10.88 165 LYS A CA 1
ATOM 1294 C C . LYS A 1 165 ? 14.962 7.999 38.866 1.00 11.16 165 LYS A C 1
ATOM 1295 O O . LYS A 1 165 ? 14.589 6.952 38.345 1.00 10.88 165 LYS A O 1
ATOM 1301 N N . GLU A 1 166 ? 14.714 8.307 40.135 1.00 9.87 166 GLU A N 1
ATOM 1302 C CA . GLU A 1 166 ? 13.965 7.424 41.029 1.00 11.05 166 GLU A CA 1
ATOM 1303 C C . GLU A 1 166 ? 12.568 7.114 40.480 1.00 9.95 166 GLU A C 1
ATOM 1304 O O . GLU A 1 166 ? 11.964 6.100 40.838 1.00 10.53 166 GLU A O 1
ATOM 1310 N N . ASN A 1 167 ? 12.055 7.993 39.622 1.00 8.15 167 ASN A N 1
ATOM 1311 C CA . ASN A 1 167 ? 10.711 7.872 39.063 1.00 8.44 167 ASN A CA 1
ATOM 1312 C C . ASN A 1 167 ? 10.634 7.170 37.714 1.00 8.93 167 ASN A C 1
ATOM 1313 O O . ASN A 1 167 ? 9.540 6.947 37.191 1.00 10.41 167 ASN A O 1
ATOM 1318 N N . TRP A 1 168 ? 11.782 6.855 37.119 1.00 9.44 168 TRP A N 1
ATOM 1319 C CA . TRP A 1 168 ? 11.789 6.263 35.781 1.00 9.16 168 TRP A CA 1
ATOM 1320 C C . TRP A 1 168 ? 11.223 4.855 35.791 1.00 9.98 168 TRP A C 1
ATOM 1321 O O . TRP A 1 168 ? 11.460 4.092 36.729 1.00 10.80 168 TRP A O 1
ATOM 1332 N N . ASP A 1 169 ? 10.508 4.492 34.733 1.00 8.82 169 ASP A N 1
ATOM 1333 C CA . ASP A 1 169 ? 10.023 3.122 34.611 1.00 9.78 169 ASP A CA 1
ATOM 1334 C C . ASP A 1 169 ? 10.947 2.270 33.743 1.00 9.66 169 ASP A C 1
ATOM 1335 O O . ASP A 1 169 ? 11.956 2.765 33.236 1.00 9.37 169 ASP A O 1
ATOM 1340 N N . ASP A 1 170 ? 10.620 0.988 33.611 1.00 10.94 170 ASP A N 1
ATOM 1341 C CA . ASP A 1 170 ? 11.501 0.054 32.918 1.00 12.31 170 ASP A CA 1
ATOM 1342 C C . ASP A 1 170 ? 11.811 0.512 31.500 1.00 11.66 170 ASP A C 1
ATOM 1343 O O . ASP A 1 170 ? 12.966 0.513 31.071 1.00 12.01 170 ASP A O 1
ATOM 1348 N N . GLU A 1 171 ? 10.771 0.879 30.765 1.00 10.77 171 GLU A N 1
ATOM 1349 C CA . GLU A 1 171 ? 10.933 1.250 29.367 1.00 11.11 171 GLU A CA 1
ATOM 1350 C C . GLU A 1 171 ? 11.768 2.524 29.202 1.00 9.38 171 GLU A C 1
ATOM 1351 O O . GLU A 1 171 ? 12.600 2.621 28.292 1.00 10.16 171 GLU A O 1
ATOM 1357 N N . PHE A 1 172 ? 11.557 3.502 30.075 1.00 9.23 172 PHE A N 1
ATOM 1358 C CA . PHE A 1 172 ? 12.298 4.751 29.971 1.00 9.01 172 PHE A CA 1
ATOM 1359 C C . PHE A 1 172 ? 13.757 4.530 30.358 1.00 8.65 172 PHE A C 1
ATOM 1360 O O . PHE A 1 172 ? 14.657 5.040 29.697 1.00 9.14 172 PHE A O 1
ATOM 1368 N N . LYS A 1 173 ? 13.997 3.741 31.408 1.00 9.13 173 LYS A N 1
ATOM 1369 C CA . LYS A 1 173 ? 15.362 3.358 31.765 1.00 10.20 173 LYS A CA 1
ATOM 1370 C C . LYS A 1 173 ? 16.083 2.733 30.574 1.00 10.03 173 LYS A C 1
ATOM 1371 O O . LYS A 1 173 ? 17.244 3.049 30.297 1.00 10.39 173 LYS A O 1
ATOM 1377 N N . GLU A 1 174 ? 15.399 1.839 29.863 1.00 10.41 174 GLU A N 1
ATOM 1378 C CA . GLU A 1 174 ? 16.039 1.147 28.747 1.00 11.40 174 GLU A CA 1
ATOM 1379 C C . GLU A 1 174 ? 16.341 2.100 27.582 1.00 10.45 174 GLU A C 1
ATOM 1380 O O . GLU A 1 174 ? 17.385 1.997 26.933 1.00 10.90 174 GLU A O 1
ATOM 1386 N N . TYR A 1 175 ? 15.421 3.023 27.315 1.00 9.25 175 TYR A N 1
ATOM 1387 C CA . TYR A 1 175 ? 15.646 4.052 26.299 1.00 8.52 175 TYR A CA 1
ATOM 1388 C C . TYR A 1 175 ? 16.888 4.877 26.615 1.00 8.44 175 TYR A C 1
ATOM 1389 O O . TYR A 1 175 ? 17.765 5.049 25.771 1.00 8.61 175 TYR A O 1
ATOM 1398 N N . VAL A 1 176 ? 16.964 5.393 27.834 1.00 7.80 176 VAL A N 1
ATOM 1399 C CA . VAL A 1 176 ? 18.097 6.218 28.208 1.00 8.59 176 VAL A CA 1
ATOM 1400 C C . VAL A 1 176 ? 19.406 5.428 28.125 1.00 8.89 176 VAL A C 1
ATOM 1401 O O . VAL A 1 176 ? 20.413 5.931 27.626 1.00 9.20 176 VAL A O 1
ATOM 1405 N N . LYS A 1 177 ? 19.379 4.187 28.603 1.00 9.19 177 LYS A N 1
ATOM 1406 C CA . LYS A 1 177 ? 20.561 3.335 28.571 1.00 10.22 177 LYS A CA 1
ATOM 1407 C C . LYS A 1 177 ? 21.025 3.040 27.146 1.00 10.92 177 LYS A C 1
ATOM 1408 O O . LYS A 1 177 ? 22.209 3.159 26.832 1.00 11.65 177 LYS A O 1
ATOM 1414 N N . GLN A 1 178 ? 20.090 2.653 26.284 1.00 10.63 178 GLN A N 1
ATOM 1415 C CA . GLN A 1 178 ? 20.414 2.331 24.895 1.00 12.28 178 GLN A CA 1
ATOM 1416 C C . GLN A 1 178 ? 20.952 3.539 24.140 1.00 9.54 178 GLN A C 1
ATOM 1417 O O . GLN A 1 178 ? 21.871 3.412 23.318 1.00 10.56 178 GLN A O 1
ATOM 1423 N N . ARG A 1 179 ? 20.383 4.707 24.417 1.00 8.40 179 ARG A N 1
ATOM 1424 C CA . ARG A 1 179 ? 20.802 5.933 23.752 1.00 8.21 179 ARG A CA 1
ATOM 1425 C C . ARG A 1 179 ? 22.120 6.451 24.311 1.00 8.67 179 ARG A C 1
ATOM 1426 O O . ARG A 1 179 ? 22.782 7.257 23.664 1.00 8.64 179 ARG A O 1
ATOM 1434 N N . LYS A 1 180 ? 22.475 6.013 25.522 1.00 8.38 180 LYS A N 1
ATOM 1435 C CA . LYS A 1 180 ? 23.634 6.532 26.254 1.00 8.92 180 LYS A CA 1
ATOM 1436 C C . LYS A 1 180 ? 23.484 8.012 26.593 1.00 8.10 180 LYS A C 1
ATOM 1437 O O . LYS A 1 180 ? 24.469 8.741 26.709 1.00 10.40 180 LYS A O 1
ATOM 1443 N N . TYR A 1 181 ? 22.243 8.454 26.767 1.00 7.85 181 TYR A N 1
ATOM 1444 C CA . TYR A 1 181 ? 21.989 9.818 27.199 1.00 7.90 181 TYR A CA 1
ATOM 1445 C C . TYR A 1 181 ? 22.269 9.979 28.681 1.00 8.30 181 TYR A C 1
ATOM 1446 O O . TYR A 1 181 ? 22.174 9.032 29.456 1.00 8.79 181 TYR A O 1
ATOM 1455 N N . THR A 1 182 ? 22.557 11.206 29.075 1.00 6.82 182 THR A N 1
ATOM 1456 C CA . THR A 1 182 ? 22.526 11.587 30.483 1.00 8.53 182 THR A CA 1
ATOM 1457 C C . THR A 1 182 ? 21.434 12.642 30.613 1.00 7.78 182 THR A C 1
ATOM 1458 O O . THR A 1 182 ? 21.615 13.793 30.197 1.00 8.15 182 THR A O 1
ATOM 1462 N N . LEU A 1 183 ? 20.280 12.229 31.139 1.00 7.60 183 LEU A N 1
ATOM 1463 C CA . LEU A 1 183 ? 19.127 13.129 31.242 1.00 8.50 183 LEU A CA 1
ATOM 1464 C C . LEU A 1 183 ? 18.936 13.587 32.678 1.00 8.87 183 LEU A C 1
ATOM 1465 O O . LEU A 1 183 ? 18.721 12.772 33.576 1.00 11.58 183 LEU A O 1
ATOM 1470 N N . ILE A 1 184 ? 18.994 14.895 32.881 1.00 8.35 184 ILE A N 1
ATOM 1471 C CA . ILE A 1 184 ? 18.823 15.489 34.199 1.00 8.79 184 ILE A CA 1
ATOM 1472 C C . ILE A 1 184 ? 17.528 16.291 34.228 1.00 7.24 184 ILE A C 1
ATOM 1473 O O . ILE A 1 184 ? 16.866 16.471 33.198 1.00 7.93 184 ILE A O 1
ATOM 1478 N N . THR A 1 185 ? 17.132 16.745 35.413 1.00 7.55 185 THR A N 1
ATOM 1479 C CA . THR A 1 185 ? 15.911 17.537 35.504 1.00 8.30 185 THR A CA 1
ATOM 1480 C C . THR A 1 185 ? 16.138 18.945 34.960 1.00 7.71 185 THR A C 1
ATOM 1481 O O . THR A 1 185 ? 17.273 19.426 34.871 1.00 7.51 185 THR A O 1
ATOM 1485 N N . VAL A 1 186 ? 15.052 19.607 34.582 1.00 6.99 186 VAL A N 1
ATOM 1486 C CA . VAL A 1 186 ? 15.138 20.988 34.122 1.00 7.97 186 VAL A CA 1
ATOM 1487 C C . VAL A 1 186 ? 15.783 21.853 35.208 1.00 8.17 186 VAL A C 1
ATOM 1488 O O . VAL A 1 186 ? 16.563 22.758 34.926 1.00 8.28 186 VAL A O 1
ATOM 1492 N N . GLU A 1 187 ? 15.460 21.549 36.462 1.00 7.86 187 GLU A N 1
ATOM 1493 C CA . GLU A 1 187 ? 15.934 22.340 37.588 1.00 8.46 187 GLU A CA 1
ATOM 1494 C C . GLU A 1 187 ? 17.442 22.129 37.801 1.00 7.83 187 GLU A C 1
ATOM 1495 O O . GLU A 1 187 ? 18.186 23.079 38.042 1.00 8.83 187 GLU A O 1
ATOM 1501 N N . GLU A 1 188 ? 17.909 20.890 37.696 1.00 7.81 188 GLU A N 1
ATOM 1502 C CA A GLU A 1 188 ? 19.341 20.615 37.794 0.56 8.47 188 GLU A CA 1
ATOM 1503 C CA B GLU A 1 188 ? 19.340 20.631 37.811 0.44 9.07 188 GLU A CA 1
ATOM 1504 C C . GLU A 1 188 ? 20.109 21.327 36.687 1.00 8.11 188 GLU A C 1
ATOM 1505 O O . GLU A 1 188 ? 21.206 21.853 36.899 1.00 8.38 188 GLU A O 1
ATOM 1516 N N . TYR A 1 189 ? 19.525 21.337 35.500 1.00 7.33 189 TYR A N 1
ATOM 1517 C CA . TYR A 1 189 ? 20.145 21.955 34.341 1.00 7.40 189 TYR A CA 1
ATOM 1518 C C . TYR A 1 189 ? 20.294 23.472 34.579 1.00 8.18 189 TYR A C 1
ATOM 1519 O O . TYR A 1 189 ? 21.364 24.055 34.368 1.00 8.09 189 TYR A O 1
ATOM 1528 N N . ALA A 1 190 ? 19.224 24.114 35.046 1.00 7.74 190 ALA A N 1
ATOM 1529 C CA . ALA A 1 190 ? 19.282 25.542 35.357 1.00 8.12 190 ALA A CA 1
ATOM 1530 C C . ALA A 1 190 ? 20.349 25.828 36.408 1.00 8.78 190 ALA A C 1
ATOM 1531 O O . ALA A 1 190 ? 21.061 26.840 36.334 1.00 8.53 190 ALA A O 1
ATOM 1533 N N . ASP A 1 191 ? 20.453 24.937 37.392 1.00 8.16 191 ASP A N 1
ATOM 1534 C CA . ASP A 1 191 ? 21.449 25.105 38.445 1.00 9.05 191 ASP A CA 1
ATOM 1535 C C . ASP A 1 191 ? 22.880 25.052 37.898 1.00 8.27 191 ASP A C 1
ATOM 1536 O O . ASP A 1 191 ? 23.763 25.735 38.413 1.00 9.62 191 ASP A O 1
ATOM 1541 N N . ILE A 1 192 ? 23.131 24.217 36.893 1.00 8.23 192 ILE A N 1
ATOM 1542 C CA . ILE A 1 192 ? 24.456 24.195 36.269 1.00 7.96 192 ILE A CA 1
ATOM 1543 C C . ILE A 1 192 ? 24.765 25.565 35.658 1.00 8.17 192 ILE A C 1
ATOM 1544 O O . ILE A 1 192 ? 25.861 26.103 35.818 1.00 8.60 192 ILE A O 1
ATOM 1549 N N . LEU A 1 193 ? 23.803 26.128 34.934 1.00 7.41 193 LEU A N 1
ATOM 1550 C CA . LEU A 1 193 ? 24.033 27.426 34.304 1.00 8.42 193 LEU A CA 1
ATOM 1551 C C . LEU A 1 193 ? 24.318 28.496 35.350 1.00 8.16 193 LEU A C 1
ATOM 1552 O O . LEU A 1 193 ? 25.215 29.328 35.181 1.00 9.74 193 LEU A O 1
ATOM 1557 N N . THR A 1 194 ? 23.555 28.483 36.435 1.00 8.16 194 THR A N 1
ATOM 1558 C CA A THR A 1 194 ? 23.795 29.412 37.535 0.73 9.71 194 THR A CA 1
ATOM 1559 C CA B THR A 1 194 ? 23.810 29.434 37.510 0.27 10.80 194 THR A CA 1
ATOM 1560 C C . THR A 1 194 ? 25.190 29.220 38.133 1.00 9.77 194 THR A C 1
ATOM 1561 O O . THR A 1 194 ? 25.902 30.185 38.423 1.00 11.18 194 THR A O 1
ATOM 1568 N N . ALA A 1 195 ? 25.584 27.964 38.320 1.00 9.15 195 ALA A N 1
ATOM 1569 C CA . ALA A 1 195 ? 26.888 27.658 38.894 1.00 10.28 195 ALA A CA 1
ATOM 1570 C C . ALA A 1 195 ? 28.027 28.124 37.990 1.00 11.36 195 ALA A C 1
ATOM 1571 O O . ALA A 1 195 ? 29.115 28.431 38.474 1.00 12.74 195 ALA A O 1
ATOM 1573 N N . CYS A 1 196 ? 27.773 28.164 36.685 1.00 10.43 196 CYS A N 1
ATOM 1574 C CA . CYS A 1 196 ? 28.749 28.640 35.713 1.00 11.99 196 CYS A CA 1
ATOM 1575 C C . CYS A 1 196 ? 28.767 30.162 35.592 1.00 13.57 196 CYS A C 1
ATOM 1576 O O . CYS A 1 196 ? 29.454 30.708 34.733 1.00 16.66 196 CYS A O 1
ATOM 1579 N N . ASN A 1 197 ? 28.013 30.821 36.432 1.00 12.14 197 ASN A N 1
ATOM 1580 C CA A ASN A 1 197 ? 27.980 32.288 36.489 0.60 15.21 197 ASN A CA 1
ATOM 1581 C CA B ASN A 1 197 ? 28.033 32.301 36.473 0.40 15.82 197 ASN A CA 1
ATOM 1582 C C . ASN A 1 197 ? 27.153 33.034 35.447 1.00 12.09 197 ASN A C 1
ATOM 1583 O O . ASN A 1 197 ? 27.237 34.218 35.330 1.00 12.09 197 ASN A O 1
ATOM 1592 N N . PHE A 1 198 ? 26.329 32.280 34.739 1.00 10.49 198 PHE A N 1
ATOM 1593 C CA . PHE A 1 198 ? 25.412 32.926 33.813 1.00 10.06 198 PHE A CA 1
ATOM 1594 C C . PHE A 1 198 ? 24.421 33.781 34.580 1.00 10.50 198 PHE A C 1
ATOM 1595 O O . PHE A 1 198 ? 24.056 33.461 35.710 1.00 11.52 198 PHE A O 1
ATOM 1603 N N . LYS A 1 199 ? 23.994 34.867 33.949 1.00 10.94 199 LYS A N 1
ATOM 1604 C CA . LYS A 1 199 ? 23.033 35.791 34.539 1.00 11.72 199 LYS A CA 1
ATOM 1605 C C . LYS A 1 199 ? 21.677 35.638 33.865 1.00 9.81 199 LYS A C 1
ATOM 1606 O O . LYS A 1 199 ? 21.582 35.102 32.759 1.00 10.00 199 LYS A O 1
ATOM 1612 N N . ASN A 1 200 ? 20.628 36.108 34.532 1.00 10.16 200 ASN A N 1
ATOM 1613 C CA . ASN A 1 200 ? 19.292 36.106 33.945 1.00 11.03 200 ASN A CA 1
ATOM 1614 C C . ASN A 1 200 ? 18.914 34.734 33.423 1.00 10.96 200 ASN A C 1
ATOM 1615 O O . ASN A 1 200 ? 18.367 34.602 32.331 1.00 11.64 200 ASN A O 1
ATOM 1620 N N . VAL A 1 201 ? 19.214 33.704 34.206 1.00 10.07 201 VAL A N 1
ATOM 1621 C CA . VAL A 1 201 ? 18.933 32.354 33.763 1.00 9.27 201 VAL A CA 1
ATOM 1622 C C . VAL A 1 201 ? 17.424 32.139 33.767 1.00 10.68 201 VAL A C 1
ATOM 1623 O O . VAL A 1 201 ? 16.766 32.259 34.800 1.00 13.47 201 VAL A O 1
ATOM 1627 N N . VAL A 1 202 ? 16.874 31.858 32.592 1.00 9.37 202 VAL A N 1
ATOM 1628 C CA . VAL A 1 202 ? 15.464 31.538 32.447 1.00 11.39 202 VAL A CA 1
ATOM 1629 C C . VAL A 1 202 ? 15.379 30.104 31.980 1.00 10.15 202 VAL A C 1
ATOM 1630 O O . VAL A 1 202 ? 15.986 29.735 30.977 1.00 12.04 202 VAL A O 1
ATOM 1634 N N . SER A 1 203 ? 14.667 29.282 32.736 1.00 8.99 203 SER A N 1
ATOM 1635 C CA A SER A 1 203 ? 14.407 27.916 32.313 0.69 8.17 203 SER A CA 1
ATOM 1636 C CA B SER A 1 203 ? 14.402 27.916 32.322 0.31 8.88 203 SER A CA 1
ATOM 1637 C C . SER A 1 203 ? 12.906 27.732 32.181 1.00 9.41 203 SER A C 1
ATOM 1638 O O . SER A 1 203 ? 12.123 28.247 32.997 1.00 11.44 203 SER A O 1
ATOM 1643 N N . LYS A 1 204 ? 12.503 27.011 31.145 1.00 7.90 204 LYS A N 1
ATOM 1644 C CA . LYS A 1 204 ? 11.102 26.698 30.939 1.00 9.16 204 LYS A CA 1
ATOM 1645 C C . LYS A 1 204 ? 10.981 25.204 30.729 1.00 8.23 204 LYS A C 1
ATOM 1646 O O . LYS A 1 204 ? 11.697 24.618 29.908 1.00 9.18 204 LYS A O 1
ATOM 1652 N N . ASP A 1 205 ? 10.060 24.581 31.449 1.00 8.16 205 ASP A N 1
ATOM 1653 C CA . ASP A 1 205 ? 9.704 23.209 31.140 1.00 8.27 205 ASP A CA 1
ATOM 1654 C C . ASP A 1 205 ? 8.690 23.279 30.005 1.00 8.22 205 ASP A C 1
ATOM 1655 O O . ASP A 1 205 ? 7.528 23.635 30.216 1.00 9.16 205 ASP A O 1
ATOM 1660 N N . LEU A 1 206 ? 9.154 22.996 28.792 1.00 7.33 206 LEU A N 1
ATOM 1661 C CA . LEU A 1 206 ? 8.315 23.070 27.598 1.00 8.51 206 LEU A CA 1
ATOM 1662 C C . LEU A 1 206 ? 7.842 21.690 27.166 1.00 7.92 206 LEU A C 1
ATOM 1663 O O . LEU A 1 206 ? 7.627 21.450 25.981 1.00 9.19 206 LEU A O 1
ATOM 1668 N N . SER A 1 207 ? 7.643 20.795 28.130 1.00 7.74 207 SER A N 1
ATOM 1669 C CA . SER A 1 207 ? 7.190 19.451 27.805 1.00 8.59 207 SER A CA 1
ATOM 1670 C C . SER A 1 207 ? 5.853 19.421 27.058 1.00 8.77 207 SER A C 1
ATOM 1671 O O . SER A 1 207 ? 5.659 18.593 26.171 1.00 9.12 207 SER A O 1
ATOM 1674 N N . ASP A 1 208 ? 4.924 20.302 27.419 1.00 9.04 208 ASP A N 1
ATOM 1675 C CA . ASP A 1 208 ? 3.629 20.346 26.735 1.00 9.90 208 ASP A CA 1
ATOM 1676 C C . ASP A 1 208 ? 3.778 20.763 25.270 1.00 9.92 208 ASP A C 1
ATOM 1677 O O . ASP A 1 208 ? 3.172 20.177 24.384 1.00 10.30 208 ASP A O 1
ATOM 1682 N N . TYR A 1 209 ? 4.572 21.794 25.025 1.00 9.29 209 TYR A N 1
ATOM 1683 C CA . TYR A 1 209 ? 4.840 22.232 23.665 1.00 9.92 209 TYR A CA 1
ATOM 1684 C C . TYR A 1 209 ? 5.581 21.135 22.896 1.00 9.12 209 TYR A C 1
ATOM 1685 O O . TYR A 1 209 ? 5.274 20.861 21.736 1.00 9.39 209 TYR A O 1
ATOM 1694 N N . TRP A 1 210 ? 6.538 20.484 23.556 1.00 9.34 210 TRP A N 1
ATOM 1695 C CA . TRP A 1 210 ? 7.260 19.380 22.933 1.00 8.54 210 TRP A CA 1
ATOM 1696 C C . TRP A 1 210 ? 6.276 18.278 22.538 1.00 8.81 210 TRP A C 1
ATOM 1697 O O . TRP A 1 210 ? 6.355 17.710 21.445 1.00 9.18 210 TRP A O 1
ATOM 1708 N N . ASN A 1 211 ? 5.327 17.987 23.424 1.00 8.57 211 ASN A N 1
ATOM 1709 C CA . ASN A 1 211 ? 4.286 17.007 23.143 1.00 9.80 211 ASN A CA 1
ATOM 1710 C C . ASN A 1 211 ? 3.488 17.389 21.891 1.00 10.39 211 ASN A C 1
ATOM 1711 O O . ASN A 1 211 ? 3.210 16.546 21.022 1.00 10.76 211 ASN A O 1
ATOM 1716 N N . GLN A 1 212 ? 3.146 18.668 21.771 1.00 9.69 212 GLN A N 1
ATOM 1717 C CA A GLN A 1 212 ? 2.462 19.154 20.576 0.69 10.92 212 GLN A CA 1
ATOM 1718 C CA B GLN A 1 212 ? 2.461 19.157 20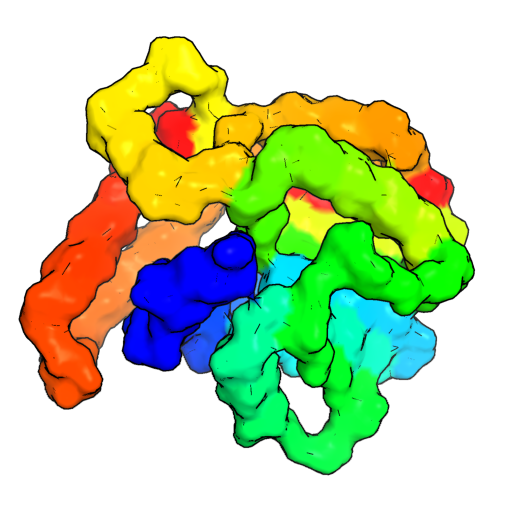.579 0.31 12.22 212 GLN A CA 1
ATOM 1719 C C . GLN A 1 212 ? 3.307 18.938 19.323 1.00 11.25 212 GLN A C 1
ATOM 1720 O O . GLN A 1 212 ? 2.799 18.491 18.294 1.00 11.49 212 GLN A O 1
ATOM 1731 N N . LEU A 1 213 ? 4.596 19.254 19.409 1.00 10.08 213 LEU A N 1
ATOM 1732 C CA . LEU A 1 213 ? 5.500 19.069 18.272 1.00 10.59 213 LEU A CA 1
ATOM 1733 C C . LEU A 1 213 ? 5.595 17.601 17.869 1.00 9.80 213 LEU A C 1
ATOM 1734 O O . LEU A 1 213 ? 5.562 17.262 16.681 1.00 10.30 213 LEU A O 1
ATOM 1739 N N . LEU A 1 214 ? 5.716 16.734 18.868 1.00 9.56 214 LEU A N 1
ATOM 1740 C CA . LEU A 1 214 ? 5.761 15.296 18.649 1.00 9.76 214 LEU A CA 1
ATOM 1741 C C . LEU A 1 214 ? 4.487 14.803 17.966 1.00 10.45 214 LEU A C 1
ATOM 1742 O O . LEU A 1 214 ? 4.540 13.938 17.087 1.00 10.68 214 LEU A O 1
ATOM 1747 N N . GLU A 1 215 ? 3.338 15.341 18.372 1.00 10.32 215 GLU A N 1
ATOM 1748 C CA . GLU A 1 215 ? 2.066 14.916 17.781 1.00 11.79 215 GLU A CA 1
ATOM 1749 C C . GLU A 1 215 ? 1.971 15.317 16.308 1.00 12.25 215 GLU A C 1
ATOM 1750 O O . GLU A 1 215 ? 1.484 14.545 15.480 1.00 12.81 215 GLU A O 1
ATOM 1756 N N . VAL A 1 216 ? 2.428 16.524 15.985 1.00 11.79 216 VAL A N 1
ATOM 1757 C CA . VAL A 1 216 ? 2.475 16.965 14.592 1.00 12.28 216 VAL A CA 1
ATOM 1758 C C . VAL A 1 216 ? 3.358 16.025 13.775 1.00 11.22 216 VAL A C 1
ATOM 1759 O O . VAL A 1 216 ? 2.982 15.581 12.694 1.00 11.92 216 VAL A O 1
ATOM 1763 N N . GLU A 1 217 ? 4.539 15.721 14.303 1.00 10.32 217 GLU A N 1
ATOM 1764 C CA . GLU A 1 217 ? 5.468 14.811 13.642 1.00 10.30 217 GLU A CA 1
ATOM 1765 C C . GLU A 1 217 ? 4.876 13.406 13.470 1.00 10.28 217 GLU A C 1
ATOM 1766 O O . GLU A 1 217 ? 5.017 12.782 12.417 1.00 10.92 217 GLU A O 1
ATOM 1772 N N . HIS A 1 218 ? 4.236 12.902 14.519 1.00 10.30 218 HIS A N 1
ATOM 1773 C CA . HIS A 1 218 ? 3.652 11.568 14.494 1.00 9.91 218 HIS A CA 1
ATOM 1774 C C . HIS A 1 218 ? 2.556 11.479 13.430 1.00 11.05 218 HIS A C 1
ATOM 1775 O O . HIS A 1 218 ? 2.477 10.502 12.683 1.00 11.96 218 HIS A O 1
ATOM 1782 N N . LYS A 1 219 ? 1.694 12.495 13.381 1.00 11.80 219 LYS A N 1
ATOM 1783 C CA . LYS A 1 219 ? 0.628 12.546 12.384 1.00 14.19 219 LYS A CA 1
ATOM 1784 C C . LYS A 1 219 ? 1.222 12.573 10.978 1.00 12.04 219 LYS A C 1
ATOM 1785 O O . LYS A 1 219 ? 0.751 11.878 10.079 1.00 13.90 219 LYS A O 1
ATOM 1791 N N . TYR A 1 220 ? 2.274 13.364 10.796 1.00 13.57 220 TYR A N 1
ATOM 1792 C CA . TYR A 1 220 ? 2.953 13.429 9.510 1.00 13.34 220 TYR A CA 1
ATOM 1793 C C . TYR A 1 220 ? 3.485 12.058 9.086 1.00 12.24 220 TYR A C 1
ATOM 1794 O O . TYR A 1 220 ? 3.318 11.642 7.935 1.00 12.93 220 TYR A O 1
ATOM 1803 N N . LEU A 1 221 ? 4.123 11.361 10.020 1.00 10.77 221 LEU A N 1
ATOM 1804 C CA . LEU A 1 221 ? 4.660 10.039 9.741 1.00 10.69 221 LEU A CA 1
ATOM 1805 C C . LEU A 1 221 ? 3.545 9.111 9.278 1.00 11.76 221 LEU A C 1
ATOM 1806 O O . LEU A 1 221 ? 3.682 8.406 8.277 1.00 12.37 221 LEU A O 1
ATOM 1811 N N . HIS A 1 222 ? 2.433 9.116 10.008 1.00 12.81 222 HIS A N 1
ATOM 1812 C CA . HIS A 1 222 ? 1.322 8.239 9.667 1.00 13.27 222 HIS A CA 1
ATOM 1813 C C . HIS A 1 222 ? 0.728 8.572 8.297 1.00 13.27 222 HIS A C 1
ATOM 1814 O O . HIS A 1 222 ? 0.412 7.678 7.511 1.00 16.07 222 HIS A O 1
ATOM 1821 N N . GLU A 1 223 ? 0.586 9.861 8.009 1.00 14.44 223 GLU A N 1
ATOM 1822 C CA . GLU A 1 223 ? -0.035 10.297 6.763 1.00 15.82 223 GLU A CA 1
ATOM 1823 C C . GLU A 1 223 ? 0.880 10.109 5.561 1.00 15.43 223 GLU A C 1
ATOM 1824 O O . GLU A 1 223 ? 0.415 10.098 4.423 1.00 18.29 223 GLU A O 1
ATOM 1830 N N . ASN A 1 224 ? 2.172 9.938 5.816 1.00 14.12 224 ASN A N 1
ATOM 1831 C CA . ASN A 1 224 ? 3.141 9.757 4.745 1.00 14.10 224 ASN A CA 1
ATOM 1832 C C . ASN A 1 224 ? 3.850 8.406 4.814 1.00 13.55 224 ASN A C 1
ATOM 1833 O O . ASN A 1 224 ? 4.990 8.255 4.369 1.00 13.09 224 ASN A O 1
ATOM 1838 N N . LYS A 1 225 ? 3.147 7.421 5.360 1.00 12.14 225 LYS A N 1
ATOM 1839 C CA . LYS A 1 225 ? 3.698 6.090 5.553 1.00 12.45 225 LYS A CA 1
ATOM 1840 C C . LYS A 1 225 ? 4.135 5.459 4.235 1.00 11.87 225 LYS A C 1
ATOM 1841 O O . LYS A 1 225 ? 5.207 4.862 4.146 1.00 12.66 225 LYS A O 1
ATOM 1847 N N . GLU A 1 226 ? 3.305 5.587 3.207 1.00 13.17 226 GLU A N 1
ATOM 1848 C CA . GLU A 1 226 ? 3.636 4.992 1.914 1.00 16.25 226 GLU A CA 1
ATOM 1849 C C . GLU A 1 226 ? 4.973 5.509 1.389 1.00 15.32 226 GLU A C 1
ATOM 1850 O O . GLU A 1 226 ? 5.823 4.735 0.938 1.00 14.95 226 GLU A O 1
ATOM 1856 N N . GLU A 1 227 ? 5.165 6.820 1.454 1.00 14.82 227 GLU A N 1
ATOM 1857 C CA . GLU A 1 227 ? 6.420 7.417 1.017 1.00 15.11 227 GLU A CA 1
ATOM 1858 C C . GLU A 1 227 ? 7.585 6.936 1.889 1.00 15.62 227 GLU A C 1
ATOM 1859 O O . GLU A 1 227 ? 8.664 6.627 1.384 1.00 16.19 227 GLU A O 1
ATOM 1865 N N . PHE A 1 228 ? 7.358 6.854 3.197 1.00 12.06 228 PHE A N 1
ATOM 1866 C CA . PHE A 1 228 ? 8.389 6.375 4.102 1.00 10.99 228 PHE A CA 1
ATOM 1867 C C . PHE A 1 228 ? 8.828 4.958 3.736 1.00 13.01 228 PHE A C 1
ATOM 1868 O O . PHE A 1 228 ? 10.022 4.661 3.694 1.00 13.49 228 PHE A O 1
ATOM 1876 N N . LEU A 1 229 ? 7.862 4.080 3.476 1.00 13.16 229 LEU A N 1
ATOM 1877 C CA . LEU A 1 229 ? 8.163 2.688 3.158 1.00 15.20 229 LEU A CA 1
ATOM 1878 C C . LEU A 1 229 ? 8.952 2.571 1.858 1.00 16.30 229 LEU A C 1
ATOM 1879 O O . LEU A 1 229 ? 9.800 1.695 1.719 1.00 20.87 229 LEU A O 1
ATOM 1884 N N . LYS A 1 230 ? 8.678 3.458 0.906 1.00 16.96 230 LYS A N 1
ATOM 1885 C CA A LYS A 1 230 ? 9.432 3.480 -0.344 0.49 19.07 230 LYS A CA 1
ATOM 1886 C CA B LYS A 1 230 ? 9.433 3.482 -0.344 0.51 19.00 230 LYS A CA 1
ATOM 1887 C C . LYS A 1 230 ? 10.896 3.852 -0.110 1.00 15.52 230 LYS A C 1
ATOM 1888 O O . LYS A 1 230 ? 11.796 3.323 -0.759 1.00 19.11 230 LYS A O 1
ATOM 1899 N N . LEU A 1 231 ? 11.128 4.764 0.823 1.00 12.79 231 LEU A N 1
ATOM 1900 C CA . LEU A 1 231 ? 12.477 5.249 1.105 1.00 12.75 231 LEU A CA 1
ATOM 1901 C C . LEU A 1 231 ? 13.270 4.342 2.036 1.00 11.67 231 LEU A C 1
ATOM 1902 O O . LEU A 1 231 ? 14.489 4.252 1.932 1.00 12.50 231 LEU A O 1
ATOM 1907 N N . PHE A 1 232 ? 12.585 3.696 2.955 1.00 10.72 232 PHE A N 1
ATOM 1908 C CA . PHE A 1 232 ? 13.211 2.976 4.039 1.00 11.66 232 PHE A CA 1
ATOM 1909 C C . PHE A 1 232 ? 12.698 1.554 4.081 1.00 13.71 232 PHE A C 1
ATOM 1910 O O . PHE A 1 232 ? 12.931 0.802 3.133 1.00 16.25 232 PHE A O 1
ATOM 1918 N N . SER A 1 233 ? 12.085 1.153 5.167 1.00 15.22 233 SER A N 1
ATOM 1919 C CA . SER A 1 233 ? 11.554 -0.191 5.325 1.00 14.79 233 SER A CA 1
ATOM 1920 C C . SER A 1 233 ? 10.476 -0.168 6.389 1.00 12.85 233 SER A C 1
ATOM 1921 O O . SER A 1 233 ? 10.404 0.764 7.198 1.00 12.71 233 SER A O 1
ATOM 1924 N N . GLU A 1 234 ? 9.651 -1.208 6.407 1.00 12.35 234 GLU A N 1
ATOM 1925 C CA . GLU A 1 234 ? 8.620 -1.315 7.420 1.00 12.39 234 GLU A CA 1
ATOM 1926 C C . GLU A 1 234 ? 9.236 -1.422 8.813 1.00 11.18 234 GLU A C 1
ATOM 1927 O O . GLU A 1 234 ? 8.721 -0.841 9.768 1.00 11.72 234 GLU A O 1
ATOM 1933 N N . LYS A 1 235 ? 10.328 -2.177 8.932 1.00 11.30 235 LYS A N 1
ATOM 1934 C CA . LYS A 1 235 ? 11.005 -2.330 10.214 1.00 12.20 235 LYS A CA 1
ATOM 1935 C C . LYS A 1 235 ? 11.397 -0.962 10.780 1.00 10.97 235 LYS A C 1
ATOM 1936 O O . LYS A 1 235 ? 11.159 -0.671 11.955 1.00 11.43 235 LYS A O 1
ATOM 1942 N N . LYS A 1 236 ? 11.983 -0.113 9.940 1.00 10.16 236 LYS A N 1
ATOM 1943 C CA . LYS A 1 236 ? 12.380 1.222 10.374 1.00 10.70 236 LYS A CA 1
ATOM 1944 C C . LYS A 1 236 ? 11.170 2.098 10.703 1.00 9.32 236 LYS A C 1
ATOM 1945 O O . LYS A 1 236 ? 11.217 2.924 11.623 1.00 9.20 236 LYS A O 1
ATOM 1951 N N . PHE A 1 237 ? 10.086 1.922 9.958 1.00 9.34 237 PHE A N 1
ATOM 1952 C CA . PHE A 1 237 ? 8.862 2.657 10.233 1.00 9.05 237 PHE A CA 1
ATOM 1953 C C . PHE A 1 237 ? 8.338 2.326 11.631 1.00 8.40 237 PHE A C 1
ATOM 1954 O O . PHE A 1 237 ? 7.992 3.211 12.411 1.00 9.94 237 PHE A O 1
ATOM 1962 N N . ILE A 1 238 ? 8.258 1.037 11.936 1.00 9.67 238 ILE A N 1
ATOM 1963 C CA . ILE A 1 238 ? 7.729 0.589 13.219 1.00 10.39 238 ILE A CA 1
ATOM 1964 C C . ILE A 1 238 ? 8.567 1.136 14.374 1.00 10.11 238 ILE A C 1
ATOM 1965 O O . ILE A 1 238 ? 8.033 1.625 15.375 1.00 10.48 238 ILE A O 1
ATOM 1970 N N . SER A 1 239 ? 9.884 1.063 14.233 1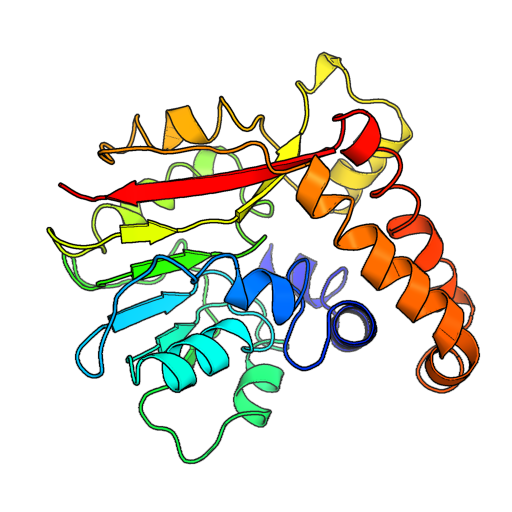.00 10.95 239 SER A N 1
ATOM 1971 C CA A SER A 1 239 ? 10.777 1.582 15.260 0.65 10.55 239 SER A CA 1
ATOM 1972 C CA B SER A 1 239 ? 10.785 1.582 15.253 0.35 11.79 239 SER A CA 1
ATOM 1973 C C . SER A 1 239 ? 10.552 3.075 15.483 1.00 9.80 239 SER A C 1
ATOM 1974 O O . SER A 1 239 ? 10.487 3.541 16.628 1.00 10.91 239 SER A O 1
ATOM 1979 N N . LEU A 1 240 ? 10.431 3.827 14.393 1.00 9.65 240 LEU A N 1
ATOM 1980 C CA . LEU A 1 240 ? 10.225 5.263 14.485 1.00 9.74 240 LEU A CA 1
ATOM 1981 C C . LEU A 1 240 ? 8.858 5.577 15.101 1.00 9.80 240 LEU A C 1
ATOM 1982 O O . LEU A 1 240 ? 8.735 6.417 15.994 1.00 10.24 240 LEU A O 1
ATOM 1987 N N . ASP A 1 241 ? 7.831 4.891 14.612 1.00 9.91 241 ASP A N 1
ATOM 1988 C CA . ASP A 1 241 ? 6.475 5.074 15.092 1.00 10.50 241 ASP A CA 1
ATOM 1989 C C . ASP A 1 241 ? 6.379 4.807 16.596 1.00 10.15 241 ASP A C 1
ATOM 1990 O O . ASP A 1 241 ? 5.860 5.630 17.359 1.00 10.74 241 ASP A O 1
ATOM 1995 N N . ASP A 1 242 ? 6.915 3.670 17.027 1.00 10.04 242 ASP A N 1
ATOM 1996 C CA . ASP A 1 242 ? 6.923 3.325 18.442 1.00 10.57 242 ASP A CA 1
ATOM 1997 C C . ASP A 1 242 ? 7.743 4.322 19.270 1.00 9.87 242 ASP A C 1
ATOM 1998 O O . ASP A 1 242 ? 7.374 4.647 20.393 1.00 10.59 242 ASP A O 1
ATOM 2003 N N . GLY A 1 243 ? 8.863 4.788 18.728 1.00 9.17 243 GLY A N 1
ATOM 2004 C CA . GLY A 1 243 ? 9.703 5.729 19.446 1.00 9.22 243 GLY A CA 1
ATOM 2005 C C . GLY A 1 243 ? 8.970 7.039 19.704 1.00 9.17 243 GLY A C 1
ATOM 2006 O O . GLY A 1 243 ? 9.053 7.611 20.799 1.00 9.34 243 GLY A O 1
ATOM 2007 N N . TRP A 1 244 ? 8.238 7.529 18.704 1.00 8.45 244 TRP A N 1
ATOM 2008 C CA . TRP A 1 244 ? 7.456 8.747 18.895 1.00 8.23 244 TRP A CA 1
ATOM 2009 C C . TRP A 1 244 ? 6.281 8.512 19.837 1.00 8.84 244 TRP A C 1
ATOM 2010 O O . TRP A 1 244 ? 5.963 9.362 20.659 1.00 9.94 244 TRP A O 1
ATOM 2021 N N . SER A 1 245 ? 5.636 7.357 19.727 1.00 9.36 245 SER A N 1
ATOM 2022 C CA A SER A 1 245 ? 4.546 7.022 20.638 0.60 10.39 245 SER A CA 1
ATOM 2023 C CA B SER A 1 245 ? 4.549 7.018 20.636 0.40 11.35 245 SER A CA 1
ATOM 2024 C C . SER A 1 245 ? 5.014 7.094 22.090 1.00 9.03 245 SER A C 1
ATOM 2025 O O . SER A 1 245 ? 4.321 7.648 22.945 1.00 9.70 245 SER A O 1
ATOM 2030 N N . ARG A 1 246 ? 6.190 6.537 22.375 1.00 8.63 246 ARG A N 1
ATOM 2031 C CA . ARG A 1 246 ? 6.679 6.565 23.750 1.00 9.32 246 ARG A CA 1
ATOM 2032 C C . ARG A 1 246 ? 6.992 7.996 24.191 1.00 8.98 246 ARG A C 1
ATOM 2033 O O . ARG A 1 246 ? 6.682 8.387 25.317 1.00 9.52 246 ARG A O 1
ATOM 2041 N N . LYS A 1 247 ? 7.628 8.780 23.323 1.00 8.08 247 LYS A N 1
ATOM 2042 C CA . LYS A 1 247 ? 7.919 10.167 23.679 1.00 8.34 247 LYS A CA 1
ATOM 2043 C C . LYS A 1 247 ? 6.654 10.974 23.959 1.00 8.04 247 LYS A C 1
ATOM 2044 O O . LYS A 1 247 ? 6.636 11.821 24.850 1.00 8.42 247 LYS A O 1
ATOM 2050 N N . ILE A 1 248 ? 5.598 10.711 23.196 1.00 8.91 248 ILE A N 1
ATOM 2051 C CA . ILE A 1 248 ? 4.320 11.383 23.402 1.00 8.48 248 ILE A CA 1
ATOM 2052 C C . ILE A 1 248 ? 3.748 11.008 24.772 1.00 9.49 248 ILE A C 1
ATOM 2053 O O . ILE A 1 248 ? 3.344 11.871 25.553 1.00 10.19 248 ILE A O 1
ATOM 2058 N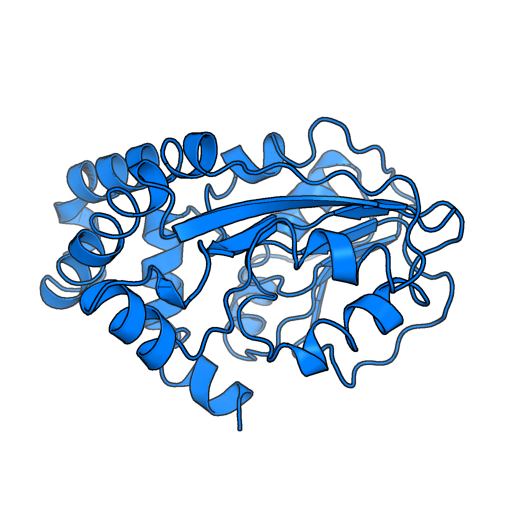 N . LYS A 1 249 ? 3.716 9.714 25.068 1.00 9.21 249 LYS A N 1
ATOM 2059 C CA A LYS A 1 249 ? 3.219 9.251 26.358 0.34 10.62 249 LYS A CA 1
ATOM 2060 C CA B LYS A 1 249 ? 3.227 9.234 26.360 0.66 10.46 249 LYS A CA 1
ATOM 2061 C C . LYS A 1 249 ? 4.056 9.799 27.514 1.00 9.24 249 LYS A C 1
ATO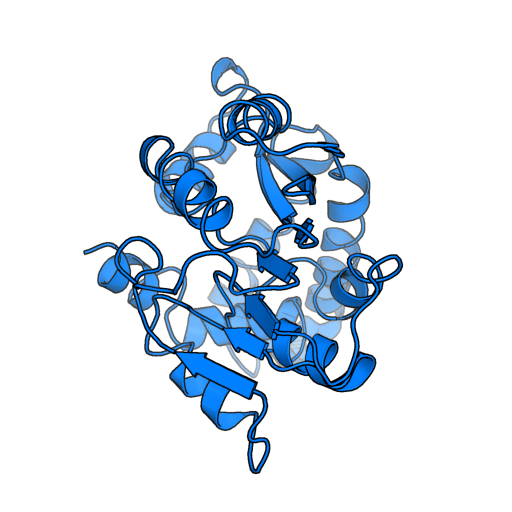M 2062 O O . LYS A 1 249 ? 3.516 10.266 28.518 1.00 9.94 249 LYS A O 1
ATOM 2073 N N . ASP A 1 250 ? 5.376 9.751 27.373 1.00 9.44 250 ASP A N 1
ATOM 2074 C CA . ASP A 1 250 ? 6.260 10.145 28.467 1.00 9.49 250 ASP A CA 1
ATOM 2075 C C . ASP A 1 250 ? 6.365 11.642 28.697 1.00 8.64 250 ASP A C 1
ATOM 2076 O O . ASP A 1 250 ? 6.596 12.072 29.826 1.00 10.48 250 ASP A O 1
ATOM 2081 N N . SER A 1 251 ? 6.180 12.432 27.642 1.00 9.32 251 SER A N 1
ATOM 2082 C CA . SER A 1 251 ? 6.125 13.881 27.804 1.00 10.26 251 SER A CA 1
ATOM 2083 C C . SER A 1 251 ? 4.788 14.299 28.425 1.00 10.64 251 SER A C 1
ATOM 2084 O O . SER A 1 251 ? 4.737 15.211 29.253 1.00 11.64 251 SER A O 1
ATOM 2087 N N . LYS A 1 252 ? 3.707 13.622 28.050 1.00 9.56 252 LYS A N 1
ATOM 2088 C CA . LYS A 1 252 ? 2.405 13.913 28.643 1.00 11.41 252 LYS A CA 1
ATOM 2089 C C . LYS A 1 252 ? 2.432 13.767 30.162 1.00 11.63 252 LYS A C 1
ATOM 2090 O O . LYS A 1 252 ? 1.858 14.582 30.880 1.00 13.36 252 LYS A O 1
ATOM 2096 N N . ARG A 1 253 ? 3.127 12.747 30.654 1.00 11.70 253 ARG A N 1
ATOM 2097 C CA . ARG A 1 253 ? 3.184 12.530 32.094 1.00 11.18 253 ARG A CA 1
ATOM 2098 C C . ARG A 1 253 ? 4.458 13.109 32.723 1.00 11.57 253 ARG A C 1
ATOM 2099 O O . ARG A 1 253 ? 4.723 12.913 33.907 1.00 12.94 253 ARG A O 1
ATOM 2107 N N . LYS A 1 254 ? 5.239 13.827 31.926 1.00 11.50 254 LYS A N 1
ATOM 2108 C CA . LYS A 1 254 ? 6.416 14.524 32.435 1.00 12.14 254 LYS A CA 1
ATOM 2109 C C . LYS A 1 254 ? 7.513 13.591 32.943 1.00 10.80 254 LYS A C 1
ATOM 2110 O O . LYS A 1 254 ? 8.339 13.987 33.772 1.00 10.84 254 LYS A O 1
ATOM 2116 N N . MET A 1 255 ? 7.523 12.352 32.458 1.00 9.78 255 MET A N 1
ATOM 2117 C CA A MET A 1 255 ? 8.657 11.484 32.738 0.55 8.99 255 MET A CA 1
ATOM 2118 C CA B MET A 1 255 ? 8.637 11.432 32.689 0.45 10.52 255 MET A CA 1
ATOM 2119 C C . MET A 1 255 ? 9.849 11.878 31.862 1.00 7.87 255 MET A C 1
ATOM 2120 O O . MET A 1 255 ? 10.974 12.013 32.367 1.00 8.73 255 MET A O 1
ATOM 2129 N N . GLN A 1 256 ? 9.609 12.077 30.568 1.00 7.80 256 GLN A N 1
ATOM 2130 C CA . GLN A 1 256 ? 10.606 12.662 29.679 1.00 7.12 256 GLN A CA 1
ATOM 2131 C C . GLN A 1 256 ? 10.160 14.110 29.469 1.00 8.19 256 GLN A C 1
ATOM 2132 O O . GLN A 1 256 ? 8.998 14.360 29.153 1.00 10.03 256 GLN A O 1
ATOM 2138 N N . ARG A 1 257 ? 11.072 15.055 29.675 1.00 7.59 257 ARG A N 1
ATOM 2139 C CA . ARG A 1 257 ? 10.750 16.475 29.673 1.00 8.15 257 ARG A CA 1
ATOM 2140 C C . ARG A 1 257 ? 11.562 17.185 28.607 1.00 6.98 257 ARG A C 1
ATOM 2141 O O . ARG A 1 257 ? 12.593 16.676 28.157 1.00 8.25 257 ARG A O 1
ATOM 2149 N N . TRP A 1 258 ? 11.120 18.374 28.213 1.00 7.05 258 TRP A N 1
ATOM 2150 C CA . TRP A 1 258 ? 11.866 19.158 27.244 1.00 6.75 258 TRP A CA 1
ATOM 2151 C C . TRP A 1 258 ? 12.189 20.487 27.900 1.00 7.58 258 TRP A C 1
ATOM 2152 O O . TRP A 1 258 ? 11.277 21.229 28.281 1.00 8.92 258 TRP A O 1
ATOM 2163 N N . GLY A 1 259 ? 13.476 20.773 28.071 1.00 7.01 259 GLY A N 1
ATOM 2164 C CA . GLY A 1 259 ? 13.889 22.001 28.717 1.00 7.17 259 GLY A CA 1
ATOM 2165 C C . GLY A 1 259 ? 14.347 23.056 27.727 1.00 6.82 259 GLY A C 1
ATOM 2166 O O . GLY A 1 259 ? 15.041 22.752 26.741 1.00 7.44 259 GLY A O 1
ATOM 2167 N N . TYR A 1 260 ? 13.969 24.301 28.017 1.00 7.02 260 TYR A N 1
ATOM 2168 C CA . TYR A 1 260 ? 14.430 25.489 27.316 1.00 6.79 260 TYR A CA 1
ATOM 2169 C C . TYR A 1 260 ? 15.212 26.316 28.330 1.00 7.07 260 TYR A C 1
ATOM 2170 O O . TYR A 1 260 ? 14.773 26.477 29.474 1.00 7.60 260 TYR A O 1
ATOM 2179 N N . PHE A 1 261 ? 16.352 26.855 27.907 1.00 6.72 261 PHE A N 1
ATOM 2180 C CA . PHE A 1 261 ? 17.201 27.659 28.780 1.00 7.35 261 PHE A CA 1
ATOM 2181 C C . PHE A 1 261 ? 17.709 28.851 28.000 1.00 7.43 261 PHE A C 1
ATOM 2182 O O . PHE A 1 261 ? 18.197 28.710 26.870 1.00 8.50 261 PHE A O 1
ATOM 2190 N N . LYS A 1 262 ? 17.605 30.031 28.600 1.00 7.71 262 LYS A N 1
ATOM 2191 C CA . LYS A 1 262 ? 18.188 31.222 28.017 1.00 8.18 262 LYS A CA 1
ATOM 2192 C C . LYS A 1 262 ? 18.918 31.949 29.138 1.00 8.49 262 LYS A C 1
ATOM 2193 O O . LYS A 1 262 ? 18.404 32.068 30.245 1.00 10.17 262 LYS A O 1
ATOM 2199 N N . ALA A 1 263 ? 20.119 32.431 28.856 1.00 8.03 263 ALA A N 1
ATOM 2200 C CA . ALA A 1 263 ? 20.896 33.139 29.875 1.00 8.21 263 ALA A CA 1
ATOM 2201 C C . ALA A 1 263 ? 21.851 34.101 29.207 1.00 8.97 263 ALA A C 1
ATOM 2202 O O . ALA A 1 263 ? 22.046 34.061 27.987 1.00 9.87 263 ALA A O 1
ATOM 2204 N N . THR A 1 264 ? 22.460 34.964 30.005 1.00 9.40 264 THR A N 1
ATOM 2205 C CA . THR A 1 264 ? 23.385 35.938 29.453 1.00 9.50 264 THR A CA 1
ATOM 2206 C C . THR A 1 264 ? 24.698 35.910 30.221 1.00 9.66 264 THR A C 1
ATOM 2207 O O . THR A 1 264 ? 24.781 35.363 31.327 1.00 10.56 264 THR A O 1
ATOM 2211 N N . LYS A 1 265 ? 25.738 36.489 29.632 1.00 10.91 265 LYS A N 1
ATOM 2212 C CA . LYS A 1 265 ? 27.020 36.551 30.318 1.00 12.17 265 LYS A CA 1
ATOM 2213 C C . LYS A 1 265 ? 27.034 37.652 31.367 1.00 13.90 265 LYS A C 1
ATOM 2214 O O . LYS A 1 265 ? 27.669 37.510 32.412 1.00 16.57 265 LYS A O 1
ATOM 2220 N N . ASN A 1 266 ? 26.340 38.751 31.084 1.00 14.56 266 ASN A N 1
ATOM 2221 C CA . ASN A 1 266 ? 26.241 39.865 32.028 1.00 15.46 266 ASN A CA 1
ATOM 2222 C C . ASN A 1 266 ? 24.819 40.408 32.149 1.00 14.37 266 ASN A C 1
ATOM 2223 O O . ASN A 1 266 ? 23.928 40.032 31.378 1.00 14.44 266 ASN A O 1
#

Secondary structure (DSSP, 8-state):
-HHHHHHHTTTSHHHHHHHHHHH-TT--STTHHHHHHHHTTT----TT-EEEEET-TTSHHHHHHHHHH--EEEEEES-HHHHHHHHHT--S-TTEEEEE--TTT----TT-EEEEEEES-GGGS-HHHHHHHHHHHHHHEEEEEEEEEEEEEES-GGG--HHHHHHHHHHT-----HHHHHHHHHHTT-EEEEEEE-HHHHHHHHHHHHHHHHHTHHHHHHHS-HHHHHHHHHHHHHHHHHHHTTSEEEEEEEEE--

GO terms:
  GO:0000234 phosphoethanolamine N-methyltransferase activity (F, IDA)
  GO:0005794 Golgi apparatus (C, IDA)
  GO:0006656 phosphatidylcholine biosynthetic process (P, IDA)

Nearest PDB structures (foldseek):
  3ujc-assembly1_A  TM=1.004E+00  e=2.564E-54  Plasmodium falciparum
  3ujd-assembly1_A  TM=1.004E+00  e=7.969E-53  Plasmodium falciparum
  3uj7-assembly1_A  TM=1.002E+00  e=8.455E-53  Plasmodium falciparum
  4r6x-assembly2_B  TM=1.002E+00  e=1.555E-50  Plasmodium falciparum
  4mwz-assembly1_A  TM=9.934E-01  e=5.568E-39  Plasmodium vivax Sal-1

Solvent-accessible surface area: 12154 Å² total; per-residue (Å²): 114,73,76,70,41,15,38,97,82,26,41,47,72,76,18,0,105,13,30,27,30,7,17,27,138,29,13,38,14,3,10,0,79,107,0,0,88,115,6,0,76,87,12,153,29,69,97,106,9,80,1,0,5,7,23,9,1,1,0,4,9,0,36,32,0,21,145,88,24,24,0,76,3,34,0,2,17,42,4,37,30,3,6,94,24,0,72,146,88,33,107,93,52,139,51,19,90,14,38,43,51,48,15,35,97,42,156,30,83,102,69,21,4,29,1,0,1,0,14,20,25,2,8,31,27,51,93,130,44,2,62,90,0,0,99,56,0,44,117,13,0,55,72,123,0,24,0,0,0,0,0,19,0,0,20,99,145,172,79,22,50,118,96,0,106,102,25,12,158,104,60,126,22,44,7,16,6,5,97,87,2,15,95,20,0,84,87,12,77,8,83,102,42,69,49,93,58,42,0,92,47,1,26,113,17,2,82,104,10,20,128,100,0,86,120,46,83,128,82,0,63,151,100,38,46,104,145,68,9,87,68,13,31,86,24,6,50,16,12,21,88,0,0,164,112,81,15,0,27,0,0,15,0,48,0,32,16,120